Protein AF-A0A8B0SSK4-F1 (afdb_monomer_lite)

Organism: NCBI:txid111770

pLDDT: mean 86.36, std 13.14, range [43.81, 98.06]

Radius of gyration: 22.09 Å; chains: 1; bounding box: 57×53×59 Å

Structure (mmCIF, N/CA/C/O backbone):
data_AF-A0A8B0SSK4-F1
#
_entry.id   AF-A0A8B0SSK4-F1
#
loop_
_atom_site.group_PDB
_atom_site.id
_atom_site.type_symbol
_atom_site.label_atom_id
_atom_site.label_alt_id
_atom_site.label_comp_id
_atom_site.label_asym_id
_atom_site.label_entity_id
_atom_site.label_seq_id
_atom_site.pdbx_PDB_ins_code
_atom_site.Cartn_x
_atom_site.Cartn_y
_atom_site.Cartn_z
_atom_site.occupancy
_atom_site.B_iso_or_equiv
_atom_site.auth_seq_id
_atom_site.auth_comp_id
_atom_site.auth_asym_id
_atom_site.auth_atom_id
_atom_site.pdbx_PDB_model_num
ATOM 1 N N . MET A 1 1 ? 34.316 -9.524 -30.336 1.00 47.69 1 MET A N 1
ATOM 2 C CA . MET A 1 1 ? 33.075 -9.120 -29.635 1.00 47.69 1 MET A CA 1
ATOM 3 C C . MET A 1 1 ? 31.905 -9.752 -30.370 1.00 47.69 1 MET A C 1
ATOM 5 O O . MET A 1 1 ? 31.748 -9.483 -31.552 1.00 47.69 1 MET A O 1
ATOM 9 N N . ASN A 1 2 ? 31.169 -10.656 -29.719 1.00 44.06 2 ASN A N 1
ATOM 10 C CA . ASN A 1 2 ? 30.133 -11.479 -30.356 1.00 44.06 2 ASN A CA 1
ATOM 11 C C . ASN A 1 2 ? 28.958 -10.616 -30.850 1.00 44.06 2 ASN A C 1
ATOM 13 O O . ASN A 1 2 ? 28.495 -9.734 -30.129 1.00 44.06 2 ASN A O 1
ATOM 17 N N . GLY A 1 3 ? 28.451 -10.885 -32.059 1.00 46.78 3 GLY A N 1
ATOM 18 C CA . GLY A 1 3 ? 27.379 -10.104 -32.704 1.00 46.78 3 GLY A CA 1
ATOM 19 C C . GLY A 1 3 ? 26.093 -9.957 -31.874 1.00 46.78 3 GLY A C 1
ATOM 20 O O . GLY A 1 3 ? 25.409 -8.941 -31.980 1.00 46.78 3 GLY A O 1
ATOM 21 N N . ALA A 1 4 ? 25.816 -10.894 -30.960 1.00 50.47 4 ALA A N 1
ATOM 22 C CA . ALA A 1 4 ? 24.708 -10.804 -30.004 1.00 50.47 4 ALA A CA 1
ATOM 23 C C . ALA A 1 4 ? 24.848 -9.629 -29.012 1.00 50.47 4 ALA A C 1
ATOM 25 O O . ALA A 1 4 ? 23.862 -8.994 -28.642 1.00 50.47 4 ALA A O 1
ATOM 26 N N . THR A 1 5 ? 26.074 -9.289 -28.604 1.00 52.22 5 THR A N 1
ATOM 27 C CA . THR A 1 5 ? 26.342 -8.204 -27.647 1.00 52.22 5 THR A CA 1
ATOM 28 C C . THR A 1 5 ? 26.137 -6.824 -28.283 1.00 52.22 5 THR A C 1
ATOM 30 O O . THR A 1 5 ? 25.699 -5.889 -27.611 1.00 52.22 5 THR A O 1
ATOM 33 N N . ILE A 1 6 ? 26.394 -6.701 -29.590 1.00 57.56 6 ILE A N 1
ATOM 34 C CA . ILE A 1 6 ? 26.196 -5.462 -30.358 1.00 57.56 6 ILE A CA 1
ATOM 35 C C . ILE A 1 6 ? 24.696 -5.193 -30.558 1.00 57.56 6 ILE A C 1
ATOM 37 O O . ILE A 1 6 ? 24.245 -4.070 -30.328 1.00 57.56 6 ILE A O 1
ATOM 41 N N . GLY A 1 7 ? 23.912 -6.226 -30.888 1.00 58.12 7 GLY A N 1
ATOM 42 C CA . GLY A 1 7 ? 22.459 -6.116 -31.068 1.00 58.12 7 GLY A CA 1
ATOM 43 C C . GLY A 1 7 ? 21.722 -5.631 -29.813 1.00 58.12 7 GLY A C 1
ATOM 44 O O . GLY A 1 7 ? 20.946 -4.679 -29.886 1.00 58.12 7 GLY A O 1
ATOM 45 N N . CYS A 1 8 ? 22.030 -6.201 -28.641 1.00 58.69 8 CYS A N 1
ATOM 46 C CA . CYS A 1 8 ? 21.439 -5.754 -27.371 1.00 58.69 8 CYS A CA 1
ATOM 47 C C . CYS A 1 8 ? 21.823 -4.307 -27.022 1.00 58.69 8 CYS A C 1
ATOM 49 O O . CYS A 1 8 ? 20.989 -3.537 -26.551 1.00 58.69 8 CYS A O 1
ATOM 51 N N . SER A 1 9 ? 23.072 -3.910 -27.280 1.00 61.41 9 SER A N 1
ATOM 52 C CA . SER A 1 9 ? 23.545 -2.538 -27.050 1.00 61.41 9 SER A CA 1
ATOM 53 C C . SER A 1 9 ? 22.791 -1.510 -27.905 1.00 61.41 9 SER A C 1
ATOM 55 O O . SER A 1 9 ? 22.436 -0.443 -27.405 1.00 61.41 9 SER A O 1
ATOM 57 N N . ILE A 1 10 ? 22.536 -1.827 -29.180 1.00 70.56 10 ILE A N 1
ATOM 58 C CA . ILE A 1 10 ? 21.797 -0.949 -30.100 1.00 70.56 10 ILE A CA 1
ATOM 59 C C . ILE A 1 10 ? 20.345 -0.797 -29.639 1.00 70.56 10 ILE A C 1
ATOM 61 O O . ILE A 1 10 ? 19.834 0.319 -29.609 1.00 70.56 10 ILE A O 1
ATOM 65 N N . PHE A 1 11 ? 19.709 -1.891 -29.212 1.00 73.62 11 PHE A N 1
ATOM 66 C CA . PHE A 1 11 ? 18.326 -1.875 -28.736 1.00 73.62 11 PHE A CA 1
ATOM 67 C C . PHE A 1 11 ? 18.115 -0.897 -27.568 1.00 73.62 11 PHE A C 1
ATOM 69 O O . PHE A 1 11 ? 17.223 -0.056 -27.627 1.00 73.62 11 PHE A O 1
ATOM 76 N N . PHE A 1 12 ? 18.973 -0.937 -26.541 1.00 73.50 12 PHE A N 1
ATOM 77 C CA . PHE A 1 12 ? 18.837 -0.065 -25.363 1.00 73.50 12 PHE A CA 1
ATOM 78 C C . PHE A 1 12 ? 19.281 1.388 -25.587 1.00 73.50 12 PHE A C 1
ATOM 80 O O . PHE A 1 12 ? 19.027 2.238 -24.735 1.00 73.50 12 PHE A O 1
ATOM 87 N N . ARG A 1 13 ? 19.963 1.681 -26.699 1.00 74.94 13 ARG A N 1
ATOM 88 C CA . ARG A 1 13 ? 20.429 3.032 -27.058 1.00 74.94 13 ARG A CA 1
ATOM 89 C C . ARG A 1 13 ? 19.612 3.670 -28.180 1.00 74.94 13 ARG A C 1
ATOM 91 O O . ARG A 1 13 ? 19.85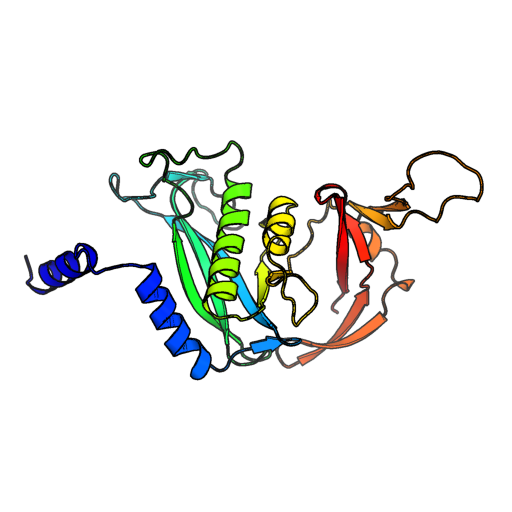3 4.827 -28.515 1.00 74.94 13 ARG A O 1
ATOM 98 N N . ALA A 1 14 ? 18.669 2.939 -28.769 1.00 80.94 14 ALA A N 1
ATOM 99 C CA . ALA A 1 14 ? 17.792 3.466 -29.801 1.00 80.94 14 ALA A CA 1
ATOM 100 C C . ALA A 1 14 ? 16.874 4.549 -29.214 1.00 80.94 14 ALA A C 1
ATOM 102 O O . ALA A 1 14 ? 16.242 4.335 -28.184 1.00 80.94 14 ALA A O 1
ATOM 103 N N . GLY A 1 15 ? 16.738 5.691 -29.897 1.00 77.94 15 GLY A N 1
ATOM 104 C CA . GLY A 1 15 ? 15.845 6.775 -29.458 1.00 77.94 15 GLY A CA 1
ATOM 105 C C . GLY A 1 15 ? 14.361 6.385 -29.408 1.00 77.94 15 GLY 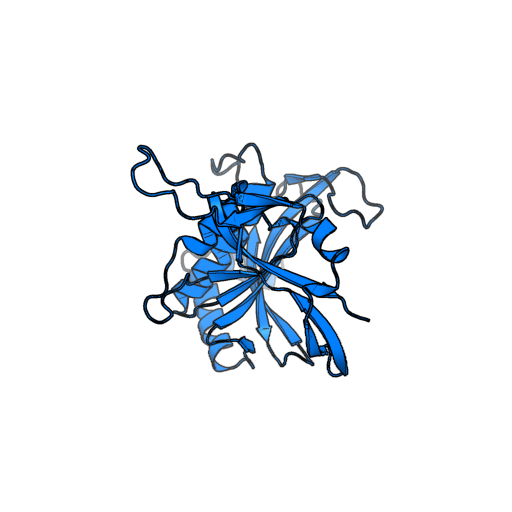A C 1
ATOM 106 O O . GLY A 1 15 ? 13.568 7.069 -28.774 1.00 77.94 15 GLY A O 1
ATOM 107 N N . SER A 1 16 ? 13.984 5.272 -30.046 1.00 80.19 16 SER A N 1
ATOM 108 C CA . SER A 1 16 ? 12.644 4.679 -29.974 1.00 80.19 16 SER A CA 1
ATOM 109 C C . SER A 1 16 ? 12.404 3.847 -28.707 1.00 80.19 16 SER A C 1
ATOM 111 O O . SER A 1 16 ? 11.250 3.532 -28.396 1.00 80.19 16 SER A O 1
ATOM 113 N N . TYR A 1 17 ? 13.459 3.484 -27.970 1.00 80.81 17 TYR A N 1
ATOM 114 C CA . TYR A 1 17 ? 13.351 2.716 -26.738 1.00 80.81 17 TYR A CA 1
ATOM 115 C C . TYR A 1 17 ? 12.878 3.613 -25.589 1.00 80.81 17 TYR A C 1
ATOM 117 O O . TYR A 1 17 ? 13.619 4.440 -25.060 1.00 80.81 17 TYR A O 1
ATOM 125 N N . HIS A 1 18 ? 11.629 3.413 -25.170 1.00 85.38 18 HIS A N 1
ATOM 126 C CA . HIS A 1 18 ? 11.040 4.104 -24.027 1.00 85.38 18 HIS A CA 1
ATOM 127 C C . HIS A 1 18 ? 10.546 3.088 -22.990 1.00 85.38 18 HIS A C 1
ATOM 129 O O . HIS A 1 18 ? 9.571 2.380 -23.266 1.00 85.38 18 HIS A O 1
ATOM 135 N N . PRO A 1 19 ? 11.148 3.039 -21.784 1.00 84.44 19 PRO A N 1
ATOM 136 C CA . PRO A 1 19 ? 10.745 2.112 -20.726 1.00 84.44 19 PRO A CA 1
ATOM 137 C C . PRO A 1 19 ? 9.251 2.176 -20.388 1.00 84.44 19 PRO A C 1
ATOM 139 O O . PRO A 1 19 ? 8.633 1.140 -20.161 1.00 84.44 19 PRO A O 1
ATOM 142 N N . GLU A 1 20 ? 8.645 3.368 -20.427 1.00 85.56 20 GLU A N 1
ATOM 143 C CA . GLU A 1 20 ? 7.206 3.528 -20.178 1.00 85.56 20 GLU A CA 1
ATOM 144 C C . GLU A 1 20 ? 6.335 2.840 -21.227 1.00 85.56 20 GLU A C 1
ATOM 146 O O . GLU A 1 20 ? 5.334 2.214 -20.887 1.00 85.56 20 GLU A O 1
ATOM 151 N N . ARG A 1 21 ? 6.723 2.898 -22.507 1.00 89.31 21 ARG A N 1
ATOM 152 C CA . ARG A 1 21 ? 5.972 2.235 -23.583 1.00 89.31 21 ARG A CA 1
ATOM 153 C C . ARG A 1 21 ? 6.086 0.720 -23.484 1.00 89.31 21 ARG A C 1
ATOM 155 O O . ARG A 1 21 ? 5.103 0.021 -23.726 1.00 89.31 21 ARG A O 1
ATOM 162 N N . LEU A 1 22 ? 7.261 0.220 -23.097 1.00 90.38 22 LEU A N 1
ATOM 163 C CA . LEU A 1 22 ? 7.471 -1.206 -22.862 1.00 90.38 22 LEU A CA 1
ATOM 164 C C . LEU A 1 22 ? 6.613 -1.697 -21.689 1.00 90.38 22 LEU A C 1
ATOM 166 O O . LEU A 1 22 ? 5.894 -2.681 -21.838 1.00 90.38 22 LEU A O 1
ATOM 170 N N . ARG A 1 23 ? 6.614 -0.969 -20.563 1.00 92.06 23 ARG A N 1
ATOM 171 C CA . ARG A 1 23 ? 5.753 -1.265 -19.406 1.00 92.06 23 ARG A CA 1
ATOM 172 C C . ARG A 1 23 ? 4.272 -1.231 -19.765 1.00 92.06 23 ARG A C 1
ATOM 174 O O . ARG A 1 23 ? 3.553 -2.169 -19.455 1.00 92.06 23 ARG A O 1
ATOM 181 N N . ALA A 1 24 ? 3.816 -0.195 -20.465 1.00 92.25 24 ALA A N 1
ATOM 182 C CA . ALA A 1 24 ? 2.423 -0.097 -20.897 1.00 92.25 24 ALA A CA 1
ATOM 183 C C . ALA A 1 24 ? 2.018 -1.261 -21.818 1.00 92.25 24 ALA A C 1
ATOM 185 O O . ALA A 1 24 ? 0.926 -1.808 -21.679 1.00 92.25 24 ALA A O 1
ATOM 186 N N . SER A 1 25 ? 2.909 -1.676 -22.725 1.00 94.38 25 SER A N 1
ATOM 187 C CA . SER A 1 25 ? 2.679 -2.835 -23.599 1.00 94.38 25 SER A CA 1
ATOM 188 C C . SER A 1 25 ? 2.615 -4.137 -22.800 1.00 94.38 25 SER A C 1
ATOM 190 O O . SER A 1 25 ? 1.731 -4.956 -23.039 1.00 94.38 25 SER A O 1
ATOM 192 N N . TRP A 1 26 ? 3.498 -4.298 -21.809 1.00 95.25 26 TRP A N 1
ATOM 193 C CA . TRP A 1 26 ? 3.467 -5.418 -20.872 1.00 95.25 26 TRP A CA 1
ATOM 194 C C . TRP A 1 26 ? 2.153 -5.465 -20.090 1.00 95.25 26 TRP A C 1
ATOM 196 O O . TRP A 1 26 ? 1.483 -6.492 -20.097 1.00 95.25 26 TRP A O 1
ATOM 206 N N . HIS A 1 27 ? 1.720 -4.350 -19.496 1.00 96.00 27 HIS A N 1
ATOM 207 C CA . HIS A 1 27 ? 0.454 -4.285 -18.761 1.00 96.00 27 HIS A CA 1
ATOM 208 C C . HIS A 1 27 ? -0.741 -4.638 -19.655 1.00 96.00 27 HIS A C 1
ATOM 210 O O . HIS A 1 27 ? -1.577 -5.453 -19.268 1.00 96.00 27 HIS A O 1
ATOM 216 N N . ARG A 1 28 ? -0.792 -4.081 -20.875 1.00 95.12 28 ARG A N 1
ATOM 217 C CA . ARG A 1 28 ? -1.847 -4.366 -21.860 1.00 95.12 28 ARG A CA 1
ATOM 218 C C . ARG A 1 28 ? -1.908 -5.843 -22.236 1.00 95.12 28 ARG A C 1
ATOM 220 O O . ARG A 1 28 ? -2.988 -6.339 -22.534 1.00 95.12 28 ARG A O 1
ATOM 227 N N . TRP A 1 29 ? -0.771 -6.532 -22.236 1.00 95.69 29 TRP A N 1
ATOM 228 C CA . TRP A 1 29 ? -0.726 -7.965 -22.490 1.00 95.69 29 TRP A CA 1
ATOM 229 C C . TRP A 1 29 ? -1.115 -8.779 -21.250 1.00 95.69 29 TRP A C 1
ATOM 231 O O . TRP A 1 29 ? -1.931 -9.684 -21.357 1.00 95.69 29 TRP A O 1
ATOM 241 N N . VAL A 1 30 ? -0.604 -8.444 -20.065 1.00 95.38 30 VAL A N 1
ATOM 242 C CA . VAL A 1 30 ? -0.853 -9.209 -18.831 1.00 95.38 30 VAL A CA 1
ATOM 243 C C . VAL A 1 30 ? -2.306 -9.138 -18.381 1.00 95.38 30 VAL A C 1
ATOM 245 O O . VAL A 1 30 ? -2.894 -10.170 -18.074 1.00 95.38 30 VAL A O 1
ATOM 248 N N . LEU A 1 31 ? -2.887 -7.937 -18.322 1.00 95.94 31 LEU A N 1
ATOM 249 C CA . LEU A 1 31 ? -4.206 -7.716 -17.723 1.00 95.94 31 LEU A CA 1
ATOM 250 C C . LEU A 1 31 ? -5.330 -8.593 -18.310 1.00 95.94 31 LEU A C 1
ATOM 252 O O . LEU A 1 31 ? -6.117 -9.109 -17.523 1.00 95.94 31 LEU A O 1
ATOM 256 N N . PRO A 1 32 ? -5.438 -8.794 -19.637 1.00 95.62 32 PRO A N 1
ATOM 257 C CA . PRO A 1 32 ? -6.468 -9.669 -20.196 1.00 95.62 32 PRO A CA 1
ATOM 258 C C . PRO A 1 32 ? -6.153 -11.173 -20.121 1.00 95.62 32 PRO A C 1
ATOM 260 O O . PRO A 1 32 ? -7.072 -11.967 -20.286 1.00 95.62 32 PRO A O 1
ATOM 263 N N . HIS A 1 33 ? -4.898 -11.584 -19.900 1.00 94.56 33 HIS A N 1
ATOM 264 C CA . HIS A 1 33 ? -4.496 -13.001 -19.983 1.00 94.56 33 HIS A CA 1
ATOM 265 C C . HIS A 1 33 ? -4.175 -13.643 -18.631 1.00 94.56 33 HIS A C 1
ATOM 267 O O . HIS A 1 33 ? -4.241 -14.864 -18.498 1.00 94.56 33 HIS A O 1
ATOM 273 N N . ALA A 1 34 ? -3.782 -12.854 -17.633 1.00 93.62 34 ALA A N 1
ATOM 274 C CA . ALA A 1 34 ? -3.408 -13.379 -16.330 1.00 93.62 34 ALA A CA 1
ATOM 275 C C . ALA A 1 34 ? -4.649 -13.641 -15.452 1.00 93.62 34 ALA A C 1
ATOM 277 O O . ALA A 1 34 ? -5.611 -12.873 -15.503 1.00 93.62 34 ALA A O 1
ATOM 278 N N . PRO A 1 35 ? -4.630 -14.680 -14.598 1.00 94.94 35 PRO A N 1
ATOM 279 C CA . PRO A 1 35 ? -5.688 -14.921 -13.620 1.00 94.94 35 PRO A CA 1
ATOM 280 C C . PRO A 1 35 ? -5.600 -13.876 -12.500 1.00 94.94 35 PRO A C 1
ATOM 282 O O . PRO A 1 35 ? -4.921 -14.086 -11.500 1.00 94.94 35 PRO A O 1
ATOM 285 N N . LEU A 1 36 ? -6.206 -12.707 -12.695 1.00 95.69 36 LEU A N 1
ATOM 286 C CA . LEU A 1 36 ? -6.073 -11.574 -11.778 1.00 95.69 36 LEU A CA 1
ATOM 287 C C . LEU A 1 36 ? -6.802 -11.820 -10.454 1.00 95.69 36 LEU A C 1
ATOM 289 O O . LEU A 1 36 ? -7.953 -12.252 -10.453 1.00 95.69 36 LEU A O 1
ATOM 293 N N . VAL A 1 37 ? -6.174 -11.457 -9.332 1.00 95.00 37 VAL A N 1
ATOM 294 C CA . VAL A 1 37 ? -6.867 -11.401 -8.039 1.00 95.00 37 VAL A CA 1
ATOM 295 C C . VAL A 1 37 ? -7.474 -10.013 -7.845 1.00 95.00 37 VAL A C 1
ATOM 297 O O . VAL A 1 37 ? -6.762 -9.006 -7.767 1.00 95.00 37 VAL A O 1
ATOM 300 N N . GLU A 1 38 ? -8.801 -9.971 -7.736 1.00 94.19 38 GLU A N 1
ATOM 301 C CA . GLU A 1 38 ? -9.573 -8.754 -7.499 1.00 94.19 38 GLU A CA 1
ATOM 302 C C . GLU A 1 38 ? -10.383 -8.870 -6.202 1.00 94.19 38 GLU A C 1
ATOM 304 O O . GLU A 1 38 ? -11.046 -9.876 -5.953 1.00 94.19 38 GLU A O 1
ATOM 309 N N . VAL A 1 39 ? -10.329 -7.833 -5.364 1.00 92.81 39 VAL A N 1
ATOM 310 C CA . VAL A 1 39 ? -11.052 -7.772 -4.088 1.00 92.81 39 VAL A CA 1
ATOM 311 C C . VAL A 1 39 ? -11.7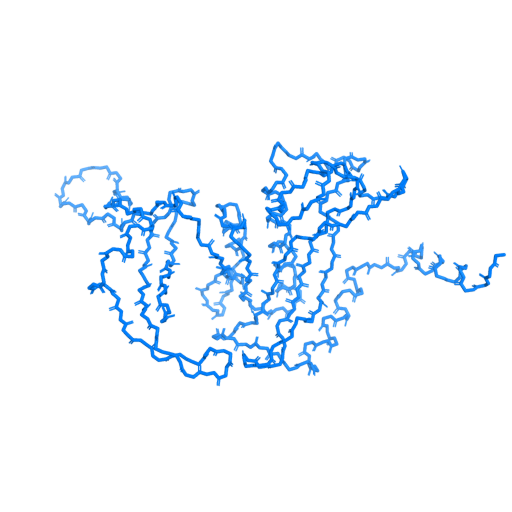87 -6.443 -4.001 1.00 92.81 39 VAL A C 1
ATOM 313 O O . VAL A 1 39 ? -11.166 -5.380 -4.040 1.00 92.81 39 VAL A O 1
ATOM 316 N N . ALA A 1 40 ? -13.114 -6.500 -3.860 1.00 92.50 40 ALA A N 1
ATOM 317 C CA . ALA A 1 40 ? -13.984 -5.322 -3.789 1.00 92.50 40 ALA A CA 1
ATOM 318 C C . ALA A 1 40 ? -13.778 -4.339 -4.965 1.00 92.50 40 ALA A C 1
ATOM 320 O O . ALA A 1 40 ? -13.655 -3.130 -4.764 1.00 92.50 40 ALA A O 1
ATOM 321 N N . GLY A 1 41 ? -13.701 -4.867 -6.192 1.00 92.75 41 GLY A N 1
ATOM 322 C CA . GLY A 1 41 ? -13.555 -4.059 -7.407 1.00 92.75 41 GLY A CA 1
ATOM 323 C C . GLY A 1 41 ? -12.141 -3.524 -7.658 1.00 92.75 41 GLY A C 1
ATOM 324 O O . GLY A 1 41 ? -11.974 -2.605 -8.456 1.00 92.75 41 GLY A O 1
ATOM 325 N N . ARG A 1 42 ? -11.126 -4.011 -6.927 1.00 96.56 42 ARG A N 1
ATOM 326 C CA . ARG A 1 42 ? -9.744 -3.507 -6.968 1.00 96.56 42 ARG A CA 1
ATOM 327 C C . ARG A 1 42 ? -8.742 -4.629 -7.176 1.00 96.56 42 ARG A C 1
ATOM 329 O O . ARG A 1 42 ? -8.797 -5.640 -6.475 1.00 96.56 42 ARG A O 1
ATOM 336 N N . LEU A 1 43 ? -7.784 -4.420 -8.074 1.00 97.25 43 LEU A N 1
ATOM 337 C CA . LEU A 1 43 ? -6.675 -5.357 -8.258 1.00 97.25 43 LEU A CA 1
ATOM 338 C C . LEU A 1 43 ? -5.759 -5.351 -7.035 1.00 97.25 43 LEU A C 1
ATOM 340 O O . LEU A 1 43 ? -5.524 -4.296 -6.445 1.00 97.25 43 LEU A O 1
ATOM 344 N N . VAL A 1 44 ? -5.204 -6.506 -6.677 1.00 97.62 44 VAL A N 1
ATOM 345 C CA . VAL A 1 44 ? -4.228 -6.597 -5.585 1.00 97.62 44 VAL A CA 1
ATOM 346 C C . VAL A 1 44 ? -2.814 -6.485 -6.142 1.00 97.62 44 VAL A C 1
ATOM 348 O O . VAL A 1 44 ? -2.374 -7.293 -6.955 1.00 97.62 44 VAL A O 1
ATOM 351 N N . VAL A 1 45 ? -2.097 -5.464 -5.693 1.00 97.75 45 VAL A N 1
ATOM 352 C CA . VAL A 1 45 ? -0.741 -5.123 -6.106 1.00 97.75 45 VAL A CA 1
ATOM 353 C C . VAL A 1 45 ? 0.175 -5.206 -4.889 1.00 97.75 45 VAL A C 1
ATOM 355 O O . VAL A 1 45 ? -0.141 -4.676 -3.828 1.00 97.75 45 VAL A O 1
ATOM 358 N N . LEU A 1 46 ? 1.318 -5.863 -5.041 1.00 97.12 46 LEU A N 1
ATOM 359 C CA . LEU A 1 46 ? 2.345 -6.004 -4.014 1.00 97.12 46 LEU A CA 1
ATOM 360 C C . LEU A 1 46 ? 3.491 -5.035 -4.303 1.00 97.12 46 LEU A C 1
ATOM 362 O O . LEU A 1 46 ? 3.876 -4.874 -5.465 1.00 97.12 46 LEU A O 1
ATOM 366 N N . GLY A 1 47 ? 4.046 -4.412 -3.265 1.00 95.00 47 GLY A N 1
ATOM 367 C CA . GLY A 1 47 ? 5.210 -3.539 -3.385 1.00 95.00 47 GLY A CA 1
ATOM 368 C C . GLY A 1 47 ? 6.278 -3.847 -2.341 1.00 95.00 47 GLY A C 1
ATOM 369 O O . GLY A 1 47 ? 5.956 -4.078 -1.178 1.00 95.00 47 GLY A O 1
ATOM 370 N N . ASP A 1 48 ? 7.540 -3.823 -2.762 1.00 89.94 48 ASP A N 1
ATOM 371 C CA . ASP A 1 48 ? 8.690 -4.112 -1.898 1.00 89.94 48 ASP A CA 1
ATOM 372 C C . ASP A 1 48 ? 9.943 -3.349 -2.375 1.00 89.94 48 ASP A C 1
ATOM 374 O O . ASP A 1 48 ? 10.135 -3.193 -3.592 1.00 89.94 48 ASP A O 1
ATOM 378 N N . PRO A 1 49 ? 10.800 -2.832 -1.473 1.00 86.31 49 PRO A N 1
ATOM 379 C CA . PRO A 1 49 ? 12.117 -2.353 -1.831 1.00 86.31 49 PRO A CA 1
ATOM 380 C C . PRO A 1 49 ? 13.111 -3.519 -1.793 1.00 86.31 49 PRO A C 1
ATOM 382 O O . PRO A 1 49 ? 13.282 -4.191 -0.784 1.00 86.31 49 PRO A O 1
ATOM 385 N N . THR A 1 50 ? 13.848 -3.720 -2.877 1.00 84.56 50 THR A N 1
ATOM 386 C CA . THR A 1 50 ? 14.869 -4.761 -2.973 1.00 84.56 50 THR A CA 1
ATOM 387 C C . THR A 1 50 ? 16.246 -4.131 -3.123 1.00 84.56 50 THR A C 1
ATOM 389 O O . THR A 1 50 ? 16.499 -3.347 -4.041 1.00 84.56 50 THR A O 1
ATOM 392 N N . HIS A 1 51 ? 17.176 -4.498 -2.246 1.00 85.44 51 HIS A N 1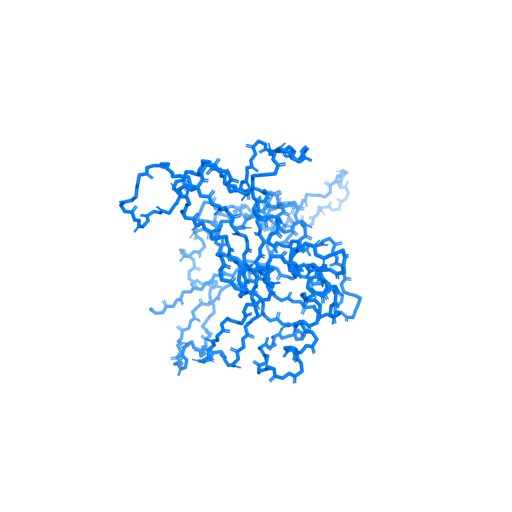
ATOM 393 C CA . HIS A 1 51 ? 18.579 -4.131 -2.399 1.00 85.44 51 HIS A CA 1
ATOM 394 C C . HIS A 1 51 ? 19.350 -5.224 -3.137 1.00 85.44 51 HIS A C 1
ATOM 396 O O . HIS A 1 51 ? 19.267 -6.403 -2.799 1.00 85.44 51 HIS A O 1
ATOM 402 N N . VAL A 1 52 ? 20.138 -4.825 -4.133 1.00 84.88 52 VAL A N 1
ATOM 403 C CA . VAL A 1 52 ? 20.972 -5.738 -4.921 1.00 84.88 52 VAL A CA 1
ATOM 404 C C . VAL A 1 52 ? 22.424 -5.308 -4.795 1.00 84.88 52 VAL A C 1
ATOM 406 O O . VAL A 1 52 ? 22.777 -4.202 -5.206 1.00 84.88 52 VAL A O 1
ATOM 409 N N . VAL A 1 53 ? 23.270 -6.183 -4.249 1.00 84.06 53 VAL A N 1
ATOM 410 C CA . VAL A 1 53 ? 24.717 -5.943 -4.129 1.00 84.06 53 VAL A CA 1
ATOM 411 C C . VAL A 1 53 ? 25.329 -5.829 -5.526 1.00 84.06 53 VAL A C 1
ATOM 413 O O . VAL A 1 53 ? 24.999 -6.602 -6.432 1.00 84.06 53 VAL A O 1
ATOM 416 N N . LYS A 1 54 ? 26.196 -4.832 -5.714 1.00 83.31 54 LYS A N 1
ATOM 417 C CA . LYS A 1 54 ? 26.898 -4.568 -6.972 1.00 83.31 54 LYS A CA 1
ATOM 418 C C . LYS A 1 54 ? 28.319 -4.098 -6.683 1.00 83.31 54 LYS A C 1
ATOM 420 O O . LYS A 1 54 ? 28.510 -3.066 -6.047 1.00 83.31 54 LYS A O 1
ATOM 425 N N . ASP A 1 55 ? 29.291 -4.781 -7.279 1.00 74.81 55 ASP A N 1
ATOM 426 C CA . ASP A 1 55 ? 30.717 -4.454 -7.123 1.00 74.81 55 ASP A CA 1
ATOM 427 C C . ASP A 1 55 ? 31.241 -3.481 -8.198 1.00 74.81 55 ASP A C 1
ATOM 429 O O . ASP A 1 55 ? 32.369 -2.993 -8.136 1.00 74.81 55 ASP A O 1
ATOM 433 N N . GLY A 1 56 ? 30.425 -3.164 -9.209 1.00 71.88 56 GLY A N 1
ATOM 434 C CA . GLY A 1 56 ? 30.828 -2.318 -10.331 1.00 71.88 56 GLY A CA 1
ATOM 435 C C . GLY A 1 56 ? 30.906 -0.831 -9.975 1.00 71.88 56 GLY A C 1
ATOM 436 O O . GLY A 1 56 ? 29.884 -0.174 -9.795 1.00 71.88 56 GLY A O 1
ATOM 437 N N . GLY A 1 57 ? 32.113 -0.256 -9.986 1.00 64.81 57 GLY A N 1
ATOM 438 C CA . GLY A 1 57 ? 32.353 1.142 -9.594 1.00 64.81 57 GLY A CA 1
ATOM 439 C C . GLY A 1 57 ? 31.771 2.233 -10.511 1.00 64.81 57 GLY A C 1
ATOM 440 O O . GLY A 1 57 ? 31.763 3.396 -10.119 1.00 64.81 57 GLY A O 1
ATOM 441 N N . ARG A 1 58 ? 31.288 1.888 -11.714 1.00 73.19 58 ARG A N 1
ATOM 442 C CA . ARG A 1 58 ? 30.682 2.826 -12.690 1.00 73.19 58 ARG A CA 1
ATOM 443 C C . ARG A 1 58 ? 29.256 2.444 -13.104 1.00 73.19 58 ARG A C 1
ATOM 445 O O . ARG A 1 58 ? 28.758 2.926 -14.117 1.00 73.19 58 ARG A O 1
ATOM 452 N N . MET A 1 59 ? 28.609 1.546 -12.363 1.00 81.75 59 MET A N 1
ATOM 453 C CA . MET A 1 59 ? 27.227 1.161 -12.651 1.00 81.75 59 MET A CA 1
ATOM 454 C C . MET A 1 59 ? 26.260 2.270 -12.191 1.00 81.75 59 MET A C 1
ATOM 456 O O . MET A 1 59 ? 26.369 2.728 -11.051 1.00 81.75 59 MET A O 1
ATOM 460 N N . PRO A 1 60 ? 25.304 2.702 -13.036 1.00 80.38 60 PRO A N 1
ATOM 461 C CA . PRO A 1 60 ? 24.296 3.685 -12.645 1.00 80.38 60 PRO A CA 1
ATOM 462 C C . PRO A 1 60 ? 23.488 3.227 -11.426 1.00 80.38 60 PRO A C 1
ATOM 464 O O . PRO A 1 60 ? 23.189 2.040 -11.283 1.00 80.38 60 PRO A O 1
ATOM 467 N N . GLY A 1 61 ? 23.123 4.163 -10.550 1.00 83.62 61 GLY A N 1
ATOM 468 C CA . GLY A 1 61 ? 22.295 3.872 -9.376 1.00 83.62 61 GLY A CA 1
ATOM 469 C C . GLY A 1 61 ? 22.998 3.100 -8.254 1.00 83.62 61 GLY A C 1
ATOM 470 O O . GLY A 1 61 ? 22.338 2.733 -7.285 1.00 83.62 61 GLY A O 1
ATOM 471 N N . VAL A 1 62 ? 24.307 2.829 -8.363 1.00 85.69 62 VAL A N 1
ATOM 472 C CA . VAL A 1 62 ? 25.070 2.199 -7.277 1.00 85.69 62 VAL A CA 1
ATOM 473 C C . VAL A 1 62 ? 25.402 3.229 -6.205 1.00 85.69 62 VAL A C 1
ATOM 475 O O . VAL A 1 62 ? 26.081 4.225 -6.458 1.00 85.69 62 VAL A O 1
ATOM 478 N N . VAL A 1 63 ? 24.954 2.950 -4.989 1.00 83.88 63 VAL A N 1
ATOM 479 C CA . VAL A 1 63 ? 25.166 3.757 -3.787 1.00 83.88 63 VAL A CA 1
ATOM 480 C C . VAL A 1 63 ? 25.690 2.879 -2.653 1.00 83.88 63 VAL A C 1
ATOM 482 O O . VAL A 1 63 ? 25.639 1.650 -2.725 1.00 83.88 63 VAL A O 1
ATOM 485 N N . SER A 1 64 ? 26.240 3.507 -1.615 1.00 83.31 64 SER A N 1
ATOM 486 C CA . SER A 1 64 ? 26.549 2.813 -0.364 1.00 83.31 64 SER A CA 1
ATOM 487 C C . SER A 1 64 ? 25.262 2.691 0.447 1.00 83.31 64 SER A C 1
ATOM 489 O O . SER A 1 64 ? 24.686 3.701 0.845 1.00 83.31 64 SER A O 1
ATOM 491 N N . LEU A 1 65 ? 24.803 1.462 0.654 1.00 77.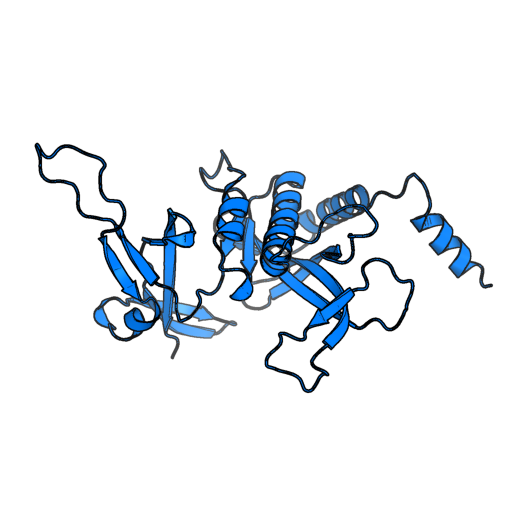62 65 LEU A N 1
ATOM 492 C CA . LEU A 1 65 ? 23.587 1.130 1.384 1.00 77.62 65 LEU A CA 1
ATOM 493 C C . LEU A 1 65 ? 23.966 0.595 2.759 1.00 77.62 65 LEU A C 1
ATOM 495 O O . LEU A 1 65 ? 24.944 -0.141 2.892 1.00 77.62 65 LEU A O 1
ATOM 499 N N . ARG A 1 66 ? 23.185 0.965 3.773 1.00 72.25 66 ARG A N 1
ATOM 500 C CA . ARG A 1 66 ? 23.248 0.334 5.090 1.00 72.25 66 ARG A CA 1
ATOM 501 C C . ARG A 1 66 ? 22.347 -0.893 5.078 1.00 72.25 66 ARG A C 1
ATOM 503 O O . ARG A 1 66 ? 21.216 -0.798 4.600 1.00 72.25 66 ARG A O 1
ATOM 510 N N . GLU A 1 67 ? 22.827 -2.016 5.598 1.00 66.06 67 GLU A N 1
ATOM 511 C CA . GLU A 1 67 ? 21.971 -3.184 5.791 1.00 66.06 67 GLU A CA 1
ATOM 512 C C . GLU A 1 67 ? 20.984 -2.884 6.925 1.00 66.06 67 GLU A C 1
ATOM 514 O O . GLU A 1 67 ? 21.370 -2.576 8.053 1.00 66.06 67 GLU A O 1
ATOM 519 N N . THR A 1 68 ? 19.696 -2.884 6.593 1.00 59.12 68 THR A N 1
ATOM 520 C CA . THR A 1 68 ? 18.600 -2.648 7.544 1.00 59.12 68 THR A CA 1
ATOM 521 C C . THR A 1 68 ? 17.786 -3.914 7.793 1.00 59.12 68 THR A C 1
ATOM 523 O O . THR A 1 68 ? 16.841 -3.875 8.576 1.00 59.12 68 THR A O 1
ATOM 526 N N . SER A 1 69 ? 18.117 -5.024 7.122 1.00 55.28 69 SER A N 1
ATOM 527 C CA . SER A 1 69 ? 17.523 -6.326 7.403 1.00 55.28 69 SER A CA 1
ATOM 528 C C . SER A 1 69 ? 18.080 -6.878 8.715 1.00 55.28 69 SER A C 1
ATOM 530 O O . SER A 1 69 ? 19.282 -7.083 8.853 1.00 55.28 69 SER A O 1
ATOM 532 N N . GLU A 1 70 ? 17.197 -7.173 9.670 1.00 52.59 70 GLU A N 1
ATOM 533 C CA . GLU A 1 70 ? 17.554 -7.827 10.938 1.00 52.59 70 GLU A CA 1
ATOM 534 C C . GLU A 1 70 ? 18.005 -9.295 10.757 1.00 52.59 70 GLU A C 1
ATOM 536 O O . GLU A 1 70 ? 18.328 -9.958 11.739 1.00 52.59 70 GLU A O 1
ATOM 541 N N . THR A 1 71 ? 18.010 -9.842 9.530 1.00 48.62 71 THR A N 1
ATOM 542 C CA . THR A 1 71 ? 18.036 -11.299 9.305 1.00 48.62 71 THR A CA 1
ATOM 543 C C . THR A 1 71 ? 19.257 -11.886 8.590 1.00 48.62 71 THR A C 1
ATOM 545 O O . THR A 1 71 ? 19.245 -13.088 8.338 1.00 48.62 71 THR A O 1
ATOM 548 N N . GLN A 1 72 ? 20.338 -11.153 8.294 1.00 43.81 72 GLN A N 1
ATOM 549 C CA . GLN A 1 72 ? 21.539 -11.782 7.708 1.00 43.81 72 GLN A CA 1
ATOM 550 C C . GLN A 1 72 ? 22.872 -11.166 8.149 1.00 43.81 72 GLN A C 1
ATOM 552 O O . GLN A 1 72 ? 23.023 -9.956 8.253 1.00 43.81 72 GLN A O 1
ATOM 557 N N . SER A 1 73 ? 23.863 -12.046 8.311 1.00 48.78 73 SER A N 1
ATOM 558 C CA . SER A 1 73 ? 25.286 -11.825 8.604 1.00 48.78 73 SER A CA 1
ATOM 559 C C . SER A 1 73 ? 26.049 -11.127 7.463 1.00 48.78 73 SER A C 1
ATOM 561 O O . SER A 1 73 ? 27.047 -11.645 6.957 1.00 48.78 73 SER A O 1
ATOM 563 N N . LYS A 1 74 ? 25.549 -9.980 7.002 1.00 49.72 74 LYS A N 1
ATOM 564 C CA . LYS A 1 74 ? 26.193 -9.123 5.999 1.00 49.72 74 LYS A CA 1
ATOM 565 C C . LYS A 1 74 ? 26.910 -7.950 6.679 1.00 49.72 74 LYS A C 1
ATOM 567 O O . LYS A 1 74 ? 26.532 -7.578 7.787 1.00 49.72 74 LYS A O 1
ATOM 572 N N . PRO A 1 75 ? 27.950 -7.375 6.046 1.00 57.22 75 PRO A N 1
ATOM 573 C CA . PRO A 1 75 ? 28.608 -6.176 6.560 1.00 57.22 75 PRO A CA 1
ATOM 574 C C . PRO A 1 75 ? 27.605 -5.023 6.712 1.00 57.22 75 PRO A C 1
ATOM 576 O O . PRO A 1 75 ? 26.705 -4.880 5.885 1.00 57.22 75 PRO A O 1
ATOM 579 N N . ASP A 1 76 ? 27.804 -4.172 7.726 1.00 68.94 76 ASP A N 1
ATOM 580 C CA . ASP A 1 76 ? 26.913 -3.045 8.066 1.00 68.94 76 ASP A CA 1
ATOM 581 C C . ASP A 1 76 ? 26.610 -2.120 6.876 1.00 68.94 76 ASP A C 1
ATOM 583 O O . ASP A 1 76 ? 25.553 -1.486 6.812 1.00 68.94 76 ASP A O 1
ATOM 587 N N . TYR A 1 77 ? 27.542 -2.055 5.922 1.00 75.69 77 TYR A N 1
ATOM 588 C CA . TYR A 1 77 ? 27.409 -1.322 4.676 1.00 75.69 77 TYR A CA 1
ATOM 589 C C . TYR A 1 77 ? 27.856 -2.173 3.492 1.00 75.69 77 TYR A C 1
ATOM 591 O O . TYR A 1 77 ? 28.903 -2.821 3.529 1.00 75.69 77 TYR A O 1
ATOM 599 N N . PHE A 1 78 ? 27.106 -2.094 2.397 1.00 82.94 78 PHE A N 1
ATOM 600 C CA . PHE A 1 78 ? 27.488 -2.678 1.116 1.00 82.94 78 PHE A CA 1
ATOM 601 C C . PHE A 1 78 ? 27.229 -1.696 -0.024 1.00 82.94 78 PHE A C 1
ATOM 603 O O . PHE A 1 78 ? 26.400 -0.790 0.076 1.00 82.94 78 PHE A O 1
ATOM 610 N N . ARG A 1 79 ? 27.947 -1.861 -1.138 1.00 85.12 79 ARG A N 1
ATOM 611 C CA . ARG A 1 79 ? 27.648 -1.117 -2.365 1.00 85.12 79 ARG A CA 1
ATOM 612 C C . ARG A 1 79 ? 26.622 -1.885 -3.179 1.00 85.12 79 ARG A C 1
ATOM 614 O O . ARG A 1 79 ? 26.744 -3.091 -3.394 1.00 85.12 79 ARG A O 1
ATOM 621 N N . GLY A 1 80 ? 25.588 -1.188 -3.620 1.00 87.94 80 GLY A N 1
ATOM 622 C CA . GLY A 1 80 ? 24.491 -1.827 -4.320 1.00 87.94 80 GLY A CA 1
ATOM 623 C C . GLY A 1 80 ? 23.514 -0.841 -4.924 1.00 87.94 80 GLY A C 1
ATOM 624 O O . GLY A 1 80 ? 23.670 0.373 -4.827 1.00 87.94 80 GLY A O 1
ATOM 625 N N . GLN A 1 81 ? 22.501 -1.395 -5.572 1.00 88.62 81 GLN A N 1
ATOM 626 C CA . GLN A 1 81 ? 21.369 -0.657 -6.106 1.00 88.62 81 GLN A CA 1
ATOM 627 C C . GLN A 1 81 ? 20.156 -0.883 -5.215 1.00 88.62 81 GLN A C 1
ATOM 629 O O . GLN A 1 81 ? 19.869 -2.016 -4.826 1.00 88.62 81 GLN A O 1
ATOM 634 N N . CYS A 1 82 ? 19.423 0.190 -4.944 1.00 88.12 82 CYS A N 1
ATOM 635 C CA . CYS A 1 82 ? 18.107 0.105 -4.334 1.00 88.12 82 CYS A CA 1
ATOM 636 C C . CYS A 1 82 ? 17.050 0.117 -5.438 1.00 88.12 82 CYS A C 1
ATOM 638 O O . CYS A 1 82 ? 16.954 1.087 -6.195 1.00 88.12 82 CYS A O 1
ATOM 640 N N . TRP A 1 83 ? 16.282 -0.961 -5.532 1.00 89.94 83 TRP A N 1
ATOM 641 C CA . TRP A 1 83 ? 15.187 -1.124 -6.475 1.00 89.94 83 TRP A CA 1
ATOM 642 C C . TRP A 1 83 ? 13.854 -1.052 -5.737 1.00 89.94 83 TRP A C 1
ATOM 644 O O . TRP A 1 83 ? 13.718 -1.604 -4.654 1.00 89.94 83 TRP A O 1
ATOM 654 N N . GLY A 1 84 ? 12.857 -0.409 -6.329 1.00 91.75 84 GLY A N 1
ATOM 655 C CA . GLY A 1 84 ? 11.463 -0.672 -6.002 1.00 91.75 84 GLY A CA 1
ATOM 656 C C . GLY A 1 84 ? 10.890 -1.676 -6.975 1.00 91.75 84 GLY A C 1
ATOM 657 O O . GLY A 1 84 ? 11.085 -1.540 -8.186 1.00 91.75 84 GLY A O 1
ATOM 658 N N . ALA A 1 85 ? 10.172 -2.655 -6.449 1.00 93.81 85 ALA A N 1
ATOM 659 C CA . ALA A 1 85 ? 9.411 -3.608 -7.228 1.00 93.81 85 ALA A CA 1
ATOM 660 C C . ALA A 1 85 ? 7.919 -3.415 -6.956 1.00 93.81 85 ALA A C 1
ATOM 662 O O . ALA A 1 85 ? 7.498 -3.241 -5.813 1.00 93.81 85 ALA A O 1
ATOM 663 N N . VAL A 1 86 ? 7.127 -3.456 -8.024 1.00 96.00 86 VAL A N 1
ATOM 664 C CA . VAL A 1 86 ? 5.671 -3.570 -7.957 1.00 96.00 86 VAL A CA 1
ATOM 665 C C . VAL A 1 86 ? 5.248 -4.759 -8.809 1.00 96.00 86 VAL A C 1
ATOM 667 O O . VAL A 1 86 ? 5.698 -4.903 -9.951 1.00 96.00 86 VAL A O 1
ATOM 670 N N . GLY A 1 87 ? 4.387 -5.607 -8.258 1.00 97.00 87 GLY A N 1
ATOM 671 C CA . GLY A 1 87 ? 3.871 -6.799 -8.923 1.00 97.00 87 GLY A CA 1
ATOM 672 C C . GLY A 1 87 ? 2.378 -6.991 -8.695 1.00 97.00 87 GLY A C 1
ATOM 673 O O . GLY A 1 87 ? 1.813 -6.497 -7.725 1.00 97.00 87 GLY A O 1
ATOM 674 N N . LEU A 1 88 ? 1.733 -7.690 -9.620 1.00 97.31 88 LEU A N 1
ATOM 675 C CA . LEU A 1 88 ? 0.315 -8.013 -9.583 1.00 97.31 88 LEU A CA 1
ATOM 676 C C . LEU A 1 88 ? 0.119 -9.371 -8.919 1.00 97.31 88 LEU A C 1
ATOM 678 O O . LEU A 1 88 ? 0.807 -10.332 -9.267 1.00 97.31 88 LEU A O 1
ATOM 682 N N . LEU A 1 89 ? -0.828 -9.466 -7.992 1.00 97.00 89 LEU A N 1
ATOM 683 C CA . LEU A 1 89 ? -1.230 -10.748 -7.436 1.00 97.00 89 LEU A CA 1
ATOM 684 C C . LEU A 1 89 ? -2.081 -11.497 -8.467 1.00 97.00 89 LEU A C 1
ATOM 686 O O . LEU A 1 89 ? -3.122 -11.003 -8.910 1.00 97.00 89 LEU A O 1
ATOM 690 N N . VAL A 1 90 ? -1.634 -12.690 -8.842 1.00 96.38 90 VAL A N 1
ATOM 691 C CA . VAL A 1 90 ? -2.312 -13.558 -9.809 1.00 96.38 90 VAL A CA 1
ATOM 692 C C . VAL A 1 90 ? -2.512 -14.961 -9.236 1.00 96.38 90 VAL A C 1
ATOM 694 O O . VAL A 1 90 ? -1.828 -15.363 -8.295 1.00 96.38 90 VAL A O 1
ATOM 697 N N . GLY A 1 91 ? -3.447 -15.713 -9.807 1.00 93.19 91 GLY A N 1
ATOM 698 C CA . GLY A 1 91 ? -3.852 -17.039 -9.355 1.00 93.19 91 GLY A CA 1
ATOM 699 C C . GLY A 1 91 ? -5.106 -16.961 -8.492 1.00 93.19 91 GLY A C 1
ATOM 700 O O . GLY A 1 91 ? -6.117 -16.397 -8.898 1.00 93.19 91 GLY A O 1
ATOM 701 N N . SER A 1 92 ? -5.042 -17.540 -7.298 1.00 86.12 92 SER A N 1
ATOM 702 C CA . SER A 1 92 ? -6.118 -17.507 -6.302 1.00 86.12 92 SER A CA 1
ATOM 703 C C . SER A 1 92 ? -5.547 -17.165 -4.928 1.00 86.12 92 SER A C 1
ATOM 705 O O . SER A 1 92 ? -4.340 -17.240 -4.733 1.00 86.12 92 SER A O 1
ATOM 707 N N . LEU A 1 93 ? -6.383 -16.817 -3.947 1.00 78.31 93 LEU A N 1
ATOM 708 C CA . LEU A 1 93 ? -5.891 -16.540 -2.588 1.00 78.31 93 LEU A CA 1
ATOM 709 C C . LEU A 1 93 ? -5.284 -17.775 -1.894 1.00 78.31 93 LEU A C 1
ATOM 711 O O . LEU A 1 93 ? -4.467 -17.616 -0.993 1.00 78.31 93 LEU A O 1
ATOM 715 N N . SER A 1 94 ? -5.646 -18.990 -2.317 1.00 80.31 94 SER A N 1
ATOM 716 C CA . SER A 1 94 ? -5.053 -20.241 -1.823 1.00 80.31 94 SER A CA 1
ATOM 717 C C . SER A 1 94 ? -3.767 -20.634 -2.561 1.00 80.31 94 SER A C 1
ATOM 719 O O . SER A 1 94 ? -2.925 -21.317 -1.986 1.00 80.31 94 SER A O 1
ATOM 721 N N . ALA A 1 95 ? -3.595 -20.191 -3.808 1.00 85.94 95 ALA A N 1
ATOM 722 C CA . ALA A 1 95 ? -2.407 -20.419 -4.627 1.00 85.94 95 ALA A CA 1
ATOM 723 C C . ALA A 1 95 ? -2.080 -19.144 -5.416 1.00 85.94 95 ALA A C 1
ATOM 725 O O . ALA A 1 95 ? -2.488 -18.984 -6.573 1.00 85.94 95 ALA A O 1
ATOM 726 N N . CYS A 1 96 ? -1.399 -18.211 -4.749 1.00 88.19 96 CYS A N 1
ATOM 727 C CA . CYS A 1 96 ? -1.100 -16.893 -5.285 1.00 88.19 96 CYS A CA 1
ATOM 728 C C . CYS A 1 96 ? 0.351 -16.780 -5.760 1.00 88.19 96 CYS A C 1
ATOM 730 O O . CYS A 1 96 ? 1.277 -17.334 -5.169 1.00 88.19 96 CYS A O 1
ATOM 732 N N . PHE A 1 97 ? 0.545 -16.015 -6.829 1.00 93.19 97 PHE A N 1
ATOM 733 C CA . PHE A 1 97 ? 1.853 -15.693 -7.382 1.00 93.19 97 PHE A CA 1
ATOM 734 C C . PHE A 1 97 ? 1.965 -14.185 -7.583 1.00 93.19 97 PHE A C 1
ATOM 736 O O . PHE A 1 97 ? 0.976 -13.499 -7.846 1.00 93.19 97 PHE A O 1
ATOM 743 N N . CYS A 1 98 ? 3.185 -13.668 -7.478 1.00 94.81 98 CYS A N 1
ATOM 744 C CA . CYS A 1 98 ? 3.485 -12.285 -7.818 1.00 94.81 98 CYS A CA 1
ATOM 745 C C . CYS A 1 98 ? 3.974 -12.227 -9.266 1.00 94.81 98 CYS A C 1
ATOM 747 O O . CYS A 1 98 ? 5.044 -12.747 -9.582 1.00 94.81 98 CYS A O 1
ATOM 749 N N . LEU A 1 99 ? 3.196 -11.595 -10.143 1.00 96.31 99 LEU A N 1
ATOM 750 C CA . LEU A 1 99 ? 3.584 -11.319 -11.520 1.00 96.31 99 LEU A CA 1
ATOM 751 C C . LEU A 1 99 ? 4.240 -9.927 -11.579 1.00 96.31 99 LEU A C 1
ATOM 753 O O . LEU A 1 99 ? 3.552 -8.928 -11.355 1.00 96.31 99 LEU A O 1
ATOM 757 N N . PRO A 1 100 ? 5.549 -9.809 -11.874 1.00 95.31 100 PRO A N 1
ATOM 758 C CA . PRO A 1 100 ? 6.240 -8.520 -11.856 1.00 95.31 100 PRO A CA 1
ATOM 759 C C . PRO A 1 100 ? 5.673 -7.538 -12.890 1.00 95.31 100 PRO A C 1
ATOM 761 O O . PRO A 1 100 ? 5.590 -7.849 -14.078 1.00 95.31 100 PRO A O 1
ATOM 764 N N . LEU A 1 101 ? 5.322 -6.326 -12.456 1.00 95.31 101 LEU A N 1
ATOM 765 C CA . LEU A 1 101 ? 4.845 -5.258 -13.342 1.00 95.31 101 LEU A CA 1
ATOM 766 C C . LEU A 1 101 ? 5.970 -4.288 -13.692 1.00 95.31 101 LEU A C 1
ATOM 768 O O . LEU A 1 101 ? 6.167 -3.933 -14.853 1.00 95.31 101 LEU A O 1
ATOM 772 N N . SER A 1 102 ? 6.725 -3.854 -12.683 1.00 92.94 102 SER A N 1
ATOM 773 C CA . SER A 1 102 ? 7.816 -2.906 -12.871 1.00 92.94 102 SER A CA 1
ATOM 774 C C . SER A 1 102 ? 8.859 -3.044 -11.774 1.00 92.94 102 SER A C 1
ATOM 776 O O . SER A 1 102 ? 8.526 -3.178 -10.599 1.00 92.94 102 SER A O 1
ATOM 778 N N . LEU A 1 103 ? 10.124 -2.901 -12.167 1.00 92.12 103 LEU A N 1
ATOM 779 C CA . LEU A 1 103 ? 11.246 -2.672 -11.266 1.00 92.12 103 LEU A CA 1
ATOM 780 C C . LEU A 1 103 ? 11.927 -1.359 -11.655 1.00 92.12 103 LEU A C 1
ATOM 782 O O . LEU A 1 103 ? 12.166 -1.116 -12.841 1.00 92.12 103 LEU A O 1
ATOM 786 N N . GLN A 1 104 ? 12.201 -0.494 -10.680 1.00 90.31 104 GLN A N 1
ATOM 787 C CA . GLN A 1 104 ? 12.830 0.810 -10.912 1.00 90.31 104 GLN A CA 1
ATOM 788 C C . GLN A 1 104 ? 13.917 1.093 -9.883 1.00 90.31 104 GLN A C 1
ATOM 790 O O . GLN A 1 104 ? 13.769 0.766 -8.711 1.00 90.31 104 GLN A O 1
ATOM 795 N N . LEU A 1 105 ? 15.002 1.739 -10.311 1.00 88.88 105 LEU A N 1
ATOM 796 C CA . LEU A 1 105 ? 16.010 2.253 -9.390 1.00 88.88 105 LEU A CA 1
ATOM 797 C C . LEU A 1 105 ? 15.396 3.373 -8.545 1.00 88.88 105 LEU A C 1
ATOM 799 O O . LEU A 1 105 ? 14.754 4.285 -9.065 1.00 88.88 105 LEU A O 1
ATOM 803 N N . HIS A 1 106 ? 15.581 3.310 -7.233 1.00 87.19 106 HIS A N 1
ATOM 804 C CA . HIS A 1 106 ? 15.013 4.266 -6.284 1.00 87.19 106 HIS A CA 1
ATOM 805 C C . HIS A 1 106 ? 16.055 5.186 -5.635 1.00 87.19 106 HIS A C 1
ATOM 807 O O . HIS A 1 106 ? 15.678 6.156 -4.981 1.00 87.19 106 HIS A O 1
ATOM 813 N N . GLN A 1 107 ? 17.347 4.918 -5.840 1.00 84.75 107 GLN A N 1
ATOM 814 C CA . GLN A 1 107 ? 18.455 5.728 -5.330 1.00 84.75 107 GLN A CA 1
ATOM 815 C C . GLN A 1 107 ? 19.582 5.859 -6.359 1.00 84.75 107 GLN A C 1
ATOM 817 O O . GLN A 1 107 ? 19.595 5.182 -7.388 1.00 84.75 107 GLN A O 1
ATOM 822 N N . GLY A 1 108 ? 20.547 6.729 -6.052 1.00 80.25 108 GLY A N 1
ATOM 823 C CA . GLY A 1 108 ? 21.753 6.912 -6.856 1.00 80.25 108 GLY A CA 1
ATOM 824 C C . GLY A 1 108 ? 21.578 7.867 -8.030 1.00 80.25 108 GLY A C 1
ATOM 825 O O . GLY A 1 108 ? 22.321 7.774 -9.005 1.00 80.25 108 GLY A O 1
ATOM 826 N N . PHE A 1 109 ? 20.635 8.804 -7.918 1.00 79.56 109 PHE A N 1
ATOM 827 C CA . PHE A 1 109 ? 20.327 9.818 -8.931 1.00 79.56 109 PHE A CA 1
ATOM 828 C C . PHE A 1 109 ? 20.979 11.180 -8.666 1.00 79.56 109 PHE A C 1
ATOM 830 O O . PHE A 1 109 ? 20.764 12.116 -9.428 1.00 79.56 109 PHE A O 1
ATOM 837 N N . ARG A 1 110 ? 21.838 11.295 -7.643 1.00 73.81 110 ARG A N 1
ATOM 838 C CA . ARG A 1 110 ? 22.543 12.545 -7.304 1.00 73.81 110 ARG A CA 1
ATOM 839 C C . ARG A 1 110 ? 23.288 13.169 -8.491 1.00 73.81 110 ARG A C 1
ATOM 841 O O . ARG A 1 110 ? 23.330 14.385 -8.625 1.00 73.81 110 ARG A O 1
ATOM 848 N N . HIS A 1 111 ? 23.846 12.338 -9.371 1.00 67.75 111 HIS A N 1
ATOM 849 C CA . HIS A 1 111 ? 24.536 12.774 -10.591 1.00 67.75 111 HIS A CA 1
ATOM 850 C C . HIS A 1 111 ? 23.598 13.375 -11.655 1.00 67.75 111 HIS A C 1
ATOM 852 O O . HIS A 1 111 ? 24.072 14.044 -12.566 1.00 67.75 111 HIS A O 1
ATOM 858 N N . LEU A 1 112 ? 22.287 13.151 -11.537 1.00 69.06 112 LEU A N 1
ATOM 859 C CA . LEU A 1 112 ? 21.241 13.744 -12.374 1.00 69.06 112 LEU A CA 1
ATOM 860 C C . LEU A 1 112 ? 20.600 14.982 -11.722 1.00 69.06 112 LEU A C 1
ATOM 862 O O . LEU A 1 112 ? 19.603 15.485 -12.227 1.00 69.06 112 LEU A O 1
ATOM 866 N N . GLY A 1 113 ? 21.135 15.462 -10.593 1.00 66.44 113 GLY A N 1
ATOM 867 C CA . GLY A 1 113 ? 20.578 16.604 -9.864 1.00 66.44 113 GLY A CA 1
ATOM 868 C C . GLY A 1 113 ? 19.332 16.282 -9.033 1.00 66.44 113 GLY A C 1
ATOM 869 O O . GLY A 1 113 ? 18.743 17.188 -8.451 1.00 66.44 113 GLY A O 1
ATOM 870 N N . GLU A 1 114 ? 18.930 15.011 -8.924 1.00 67.88 114 GLU A N 1
ATOM 871 C CA . GLU A 1 114 ? 17.913 14.607 -7.952 1.00 67.88 114 GLU A CA 1
ATOM 872 C C . GLU A 1 114 ? 18.542 14.605 -6.551 1.00 67.88 114 GLU A C 1
ATOM 874 O O . GLU A 1 114 ? 19.307 13.704 -6.202 1.00 67.88 114 GLU A O 1
ATOM 879 N N . GLU A 1 115 ? 18.249 15.623 -5.738 1.00 55.78 115 GLU A N 1
ATOM 880 C CA . GLU A 1 115 ? 18.745 15.698 -4.360 1.00 55.78 115 GLU A CA 1
ATOM 881 C C . GLU A 1 115 ? 18.191 14.545 -3.527 1.00 55.78 115 GLU A C 1
ATOM 883 O O . GLU A 1 115 ? 16.984 14.477 -3.312 1.00 55.78 115 GLU A O 1
ATOM 888 N N . ASP A 1 116 ? 19.034 13.648 -3.018 1.00 56.06 116 ASP A N 1
ATOM 889 C CA . ASP A 1 116 ? 18.640 12.676 -1.996 1.00 56.06 116 ASP A CA 1
ATOM 890 C C . ASP A 1 116 ? 18.200 13.444 -0.732 1.00 56.06 116 ASP A C 1
ATOM 892 O O . ASP A 1 116 ? 19.005 14.098 -0.073 1.00 56.06 116 ASP A O 1
ATOM 896 N N . THR A 1 117 ? 16.898 13.435 -0.421 1.00 51.62 117 THR A N 1
ATOM 897 C CA . THR A 1 117 ? 16.355 14.104 0.772 1.00 51.62 117 THR A CA 1
ATOM 898 C C . THR A 1 117 ? 16.956 13.514 2.043 1.00 51.62 117 THR A C 1
ATOM 900 O O . THR A 1 117 ? 17.365 12.355 2.059 1.00 51.62 117 THR A O 1
ATOM 903 N N . HIS A 1 118 ? 16.903 14.279 3.136 1.00 47.56 118 HIS A N 1
ATOM 904 C CA . HIS A 1 118 ? 17.463 13.907 4.441 1.00 47.56 118 HIS A CA 1
ATOM 905 C C . HIS A 1 118 ? 16.939 12.571 5.012 1.00 47.56 118 HIS A C 1
ATOM 907 O O . HIS A 1 118 ? 17.607 11.957 5.837 1.00 47.56 118 HIS A O 1
ATOM 913 N N . ASP A 1 119 ? 15.778 12.095 4.545 1.00 54.56 119 ASP A N 1
ATOM 914 C CA . ASP A 1 119 ? 15.251 10.760 4.840 1.00 54.56 119 ASP A CA 1
ATOM 915 C C . ASP A 1 119 ? 15.041 9.957 3.532 1.00 54.56 119 ASP A C 1
ATOM 917 O O . ASP A 1 119 ? 14.043 10.152 2.821 1.00 54.56 119 ASP A O 1
ATOM 921 N N . PRO A 1 120 ? 15.983 9.064 3.174 1.00 59.09 120 PRO A N 1
ATOM 922 C CA . PRO A 1 120 ? 15.873 8.196 2.004 1.00 59.09 120 PRO A CA 1
ATOM 923 C C . PRO A 1 120 ? 14.700 7.217 2.102 1.00 59.09 120 PRO A C 1
ATOM 925 O O . PRO A 1 120 ? 14.101 6.883 1.081 1.00 59.09 120 PRO A O 1
ATOM 928 N N . ALA A 1 121 ? 14.329 6.784 3.312 1.00 55.19 121 ALA A N 1
ATOM 929 C CA . ALA A 1 121 ? 13.254 5.822 3.527 1.00 55.19 121 ALA A CA 1
ATOM 930 C C . ALA A 1 121 ? 11.888 6.403 3.141 1.00 55.19 121 ALA A C 1
ATOM 932 O O . ALA A 1 121 ? 11.079 5.718 2.512 1.00 55.19 121 ALA A O 1
ATOM 933 N N . LEU A 1 122 ? 11.662 7.693 3.417 1.00 59.06 122 LEU A N 1
ATOM 934 C CA . LEU A 1 122 ? 10.453 8.394 2.973 1.00 59.06 122 LEU A CA 1
ATOM 935 C C . LEU A 1 122 ? 10.346 8.463 1.443 1.00 59.06 122 LEU A C 1
ATOM 937 O O . LEU A 1 122 ? 9.234 8.362 0.926 1.00 59.06 122 LEU A O 1
ATOM 941 N N . LYS A 1 123 ? 11.469 8.580 0.716 1.00 72.88 123 LYS A N 1
ATOM 942 C CA . LYS A 1 123 ? 11.498 8.510 -0.757 1.00 72.88 123 LYS A CA 1
ATOM 943 C C . LYS A 1 123 ? 11.278 7.103 -1.288 1.00 72.88 123 LYS A C 1
ATOM 945 O O . LYS A 1 123 ? 10.539 6.941 -2.253 1.00 72.88 123 LYS A O 1
ATOM 950 N N . LEU A 1 124 ? 11.905 6.091 -0.688 1.00 77.25 124 LEU A N 1
ATOM 951 C CA . LEU A 1 124 ? 11.677 4.697 -1.081 1.00 77.25 124 LEU A CA 1
ATOM 952 C C . LEU A 1 124 ? 10.196 4.348 -0.940 1.00 77.25 124 LEU A C 1
ATOM 954 O O . LEU A 1 124 ? 9.588 3.828 -1.877 1.00 77.25 124 LEU A O 1
ATOM 958 N N . GLY A 1 125 ? 9.623 4.743 0.201 1.00 80.50 125 GLY A N 1
ATOM 959 C CA . GLY A 1 125 ? 8.217 4.589 0.522 1.00 80.50 125 GLY A CA 1
ATOM 960 C C . GLY A 1 125 ? 7.296 5.176 -0.542 1.00 80.50 125 GLY A C 1
ATOM 961 O O . GLY A 1 125 ? 6.421 4.496 -1.075 1.00 80.50 125 GLY A O 1
ATOM 962 N N . THR A 1 126 ? 7.508 6.447 -0.882 1.00 89.94 126 THR A N 1
ATOM 963 C CA . THR A 1 126 ? 6.662 7.158 -1.845 1.00 89.94 126 THR A CA 1
ATOM 964 C C . THR A 1 126 ? 6.900 6.736 -3.291 1.00 89.94 126 THR A C 1
ATOM 966 O O . THR A 1 126 ? 5.947 6.734 -4.063 1.00 89.94 126 THR A O 1
ATOM 969 N N . ARG A 1 127 ? 8.114 6.323 -3.678 1.00 91.69 127 ARG A N 1
ATOM 970 C CA . ARG A 1 127 ? 8.400 5.859 -5.048 1.00 91.69 127 ARG A CA 1
ATOM 971 C C . ARG A 1 127 ? 7.651 4.566 -5.391 1.00 91.69 127 ARG A C 1
ATOM 973 O O . ARG A 1 127 ? 7.086 4.488 -6.476 1.00 91.69 127 ARG A O 1
ATOM 980 N N . VAL A 1 128 ? 7.542 3.605 -4.465 1.00 94.25 128 VAL A N 1
ATOM 981 C CA . VAL A 1 128 ? 6.718 2.392 -4.684 1.00 94.25 128 VAL A CA 1
ATOM 982 C C . VAL A 1 128 ? 5.240 2.760 -4.865 1.00 94.25 128 VAL A C 1
ATOM 984 O O . VAL A 1 128 ? 4.578 2.268 -5.778 1.00 94.25 128 VAL A O 1
ATOM 987 N N . VAL A 1 129 ? 4.724 3.687 -4.051 1.00 95.44 129 VAL A N 1
ATOM 988 C CA . VAL A 1 129 ? 3.347 4.188 -4.203 1.00 95.44 129 VAL A CA 1
ATOM 989 C C . VAL A 1 129 ? 3.167 4.914 -5.537 1.00 95.44 129 VAL A C 1
ATOM 991 O O . VAL A 1 129 ? 2.149 4.726 -6.195 1.00 95.44 129 VAL A O 1
ATOM 994 N N . GLN A 1 130 ? 4.153 5.699 -5.975 1.00 94.81 130 GLN A N 1
ATOM 995 C CA . GLN A 1 130 ? 4.130 6.367 -7.275 1.00 94.81 130 GLN A CA 1
ATOM 996 C C . GLN A 1 130 ? 4.085 5.354 -8.424 1.00 94.81 130 GLN A C 1
ATOM 998 O O . GLN A 1 130 ? 3.315 5.541 -9.361 1.00 94.81 130 GLN A O 1
ATOM 1003 N N . MET A 1 131 ? 4.854 4.264 -8.344 1.00 95.44 131 MET A N 1
ATOM 1004 C CA . MET A 1 131 ? 4.796 3.175 -9.324 1.00 95.44 131 MET A CA 1
ATOM 1005 C C . MET A 1 131 ? 3.399 2.544 -9.381 1.00 95.44 131 MET A C 1
ATOM 1007 O O . MET A 1 131 ? 2.865 2.339 -10.472 1.00 95.44 131 MET A O 1
ATOM 1011 N N . ALA A 1 132 ? 2.783 2.284 -8.224 1.00 96.81 132 ALA A N 1
ATOM 1012 C CA . ALA A 1 132 ? 1.429 1.743 -8.149 1.00 96.81 132 ALA A CA 1
ATOM 1013 C C . ALA A 1 132 ? 0.369 2.724 -8.681 1.00 96.81 132 ALA A C 1
ATOM 1015 O O . ALA A 1 132 ? -0.530 2.308 -9.407 1.00 96.81 132 ALA A O 1
ATOM 1016 N N . LEU A 1 133 ? 0.491 4.023 -8.383 1.00 96.50 133 LEU A N 1
ATOM 1017 C CA . LEU A 1 133 ? -0.367 5.076 -8.940 1.00 96.50 133 LEU A CA 1
ATOM 1018 C C . LEU A 1 133 ? -0.243 5.150 -10.461 1.00 96.50 133 LEU A C 1
ATOM 1020 O O . LEU A 1 133 ? -1.259 5.190 -11.147 1.00 96.50 133 LEU A O 1
ATOM 1024 N N . SER A 1 134 ? 0.981 5.130 -10.994 1.00 94.94 134 SER A N 1
ATOM 1025 C CA . SER A 1 134 ? 1.223 5.135 -12.439 1.00 94.94 134 SER A CA 1
ATOM 1026 C C . SER A 1 134 ? 0.618 3.906 -13.118 1.00 94.94 134 SER A C 1
ATOM 1028 O O . SER A 1 134 ? 0.022 4.031 -14.186 1.00 94.94 134 SER A O 1
ATOM 1030 N N . PHE A 1 135 ? 0.719 2.726 -12.496 1.00 96.75 135 PHE A N 1
ATOM 1031 C CA . PHE A 1 135 ? 0.046 1.520 -12.979 1.00 96.75 135 PHE A CA 1
ATOM 1032 C C . PHE A 1 135 ? -1.482 1.666 -12.946 1.00 96.75 135 PHE A C 1
ATOM 1034 O O . PHE A 1 135 ? -2.136 1.393 -13.950 1.00 96.75 135 PHE A O 1
ATOM 1041 N N . ALA A 1 136 ? -2.044 2.116 -11.824 1.00 96.88 136 ALA A N 1
ATOM 1042 C CA . ALA A 1 136 ? -3.484 2.263 -11.644 1.00 96.88 136 ALA A CA 1
ATOM 1043 C C . ALA A 1 136 ? -4.086 3.264 -12.645 1.00 96.88 136 ALA A C 1
ATOM 1045 O O . ALA A 1 136 ? -5.068 2.957 -13.313 1.00 96.88 136 ALA A O 1
ATOM 1046 N N . LEU A 1 137 ? -3.452 4.431 -12.804 1.00 95.31 137 LEU A N 1
ATOM 1047 C CA . LEU A 1 137 ? -3.846 5.469 -13.760 1.00 95.31 137 LEU A CA 1
ATOM 1048 C C . LEU A 1 137 ? -3.682 5.012 -15.209 1.00 95.31 137 LEU A C 1
ATOM 1050 O O . LEU A 1 137 ? -4.592 5.176 -16.014 1.00 95.31 137 LEU A O 1
ATOM 1054 N N . GLY A 1 138 ? -2.529 4.428 -15.547 1.00 94.44 138 GLY A N 1
ATOM 1055 C CA . GLY A 1 138 ? -2.216 4.028 -16.919 1.00 94.44 138 GLY A CA 1
ATOM 1056 C C . GLY A 1 138 ? -3.103 2.906 -17.459 1.00 94.44 138 GLY A C 1
ATOM 1057 O O . GLY A 1 138 ? -3.169 2.722 -18.671 1.00 94.44 138 GLY A O 1
ATOM 1058 N N . ASN A 1 139 ? -3.776 2.169 -16.574 1.00 95.19 139 ASN A N 1
ATOM 1059 C CA . ASN A 1 139 ? -4.671 1.075 -16.938 1.00 95.19 139 ASN A CA 1
ATOM 1060 C C . ASN A 1 139 ? -6.135 1.326 -16.547 1.00 95.19 139 ASN A C 1
ATOM 1062 O O . ASN A 1 139 ? -6.957 0.447 -16.782 1.00 95.19 139 ASN A O 1
ATOM 1066 N N . ASP A 1 140 ? -6.451 2.478 -15.946 1.00 93.94 140 ASP A N 1
ATOM 1067 C CA . ASP A 1 140 ? -7.769 2.790 -15.374 1.00 93.94 140 ASP A CA 1
ATOM 1068 C C . ASP A 1 140 ? -8.296 1.681 -14.441 1.00 93.94 140 ASP A C 1
ATOM 1070 O O . ASP A 1 140 ? -9.425 1.200 -14.540 1.00 93.94 140 ASP A O 1
ATOM 1074 N N . ARG A 1 141 ? -7.426 1.207 -13.540 1.00 95.38 141 ARG A N 1
ATOM 1075 C CA . ARG A 1 141 ? -7.756 0.156 -12.569 1.00 95.38 141 ARG A CA 1
ATOM 1076 C C . ARG A 1 141 ? -7.469 0.632 -11.150 1.00 95.38 141 ARG A C 1
ATOM 1078 O O . ARG A 1 141 ? -6.314 0.921 -10.839 1.00 95.38 141 ARG A O 1
ATOM 1085 N N . PRO A 1 142 ? -8.470 0.682 -10.258 1.00 97.19 142 PRO A N 1
ATOM 1086 C CA . PRO A 1 142 ? -8.225 0.930 -8.847 1.00 97.19 142 PRO A CA 1
ATOM 1087 C C . PRO A 1 142 ? -7.529 -0.283 -8.214 1.00 97.19 142 PRO A C 1
ATOM 1089 O O . PRO A 1 142 ? -7.761 -1.428 -8.611 1.00 97.19 142 PRO A O 1
ATOM 1092 N N . VAL A 1 143 ? -6.673 -0.041 -7.219 1.00 97.94 143 VAL A N 1
ATOM 1093 C CA . VAL A 1 143 ? -5.824 -1.095 -6.640 1.00 97.94 143 VAL A CA 1
ATOM 1094 C C . VAL A 1 143 ? -5.783 -1.064 -5.116 1.00 97.94 143 VAL A C 1
ATOM 1096 O O . VAL A 1 143 ? -5.861 0.001 -4.493 1.00 97.94 143 VAL A O 1
ATOM 1099 N N . TRP A 1 144 ? -5.625 -2.247 -4.528 1.00 98.06 144 TRP A N 1
ATOM 1100 C CA . TRP A 1 144 ? -5.053 -2.442 -3.202 1.00 98.06 144 TRP A CA 1
ATOM 1101 C C . TRP A 1 144 ? -3.540 -2.562 -3.349 1.00 98.06 144 TRP A C 1
ATOM 1103 O O . TRP A 1 144 ? -3.067 -3.460 -4.034 1.00 98.06 144 TRP A O 1
ATOM 1113 N N . LEU A 1 145 ? -2.783 -1.674 -2.713 1.00 98.06 145 LEU A N 1
ATOM 1114 C CA . LEU A 1 145 ? -1.331 -1.751 -2.633 1.00 98.06 145 LEU A CA 1
ATOM 1115 C C . LEU A 1 145 ? -0.935 -2.332 -1.272 1.00 98.06 145 LEU A C 1
ATOM 1117 O O . LEU A 1 145 ? -1.074 -1.665 -0.246 1.00 98.06 145 LEU A O 1
ATOM 1121 N N . VAL A 1 146 ? -0.454 -3.570 -1.269 1.00 97.44 146 VAL A N 1
ATOM 1122 C CA . VAL A 1 146 ? 0.013 -4.276 -0.074 1.00 97.44 146 VAL A CA 1
ATOM 1123 C C . VAL A 1 146 ? 1.506 -4.033 0.097 1.00 97.44 146 VAL A C 1
ATOM 1125 O O . VAL A 1 146 ? 2.291 -4.287 -0.816 1.00 97.44 146 VAL A O 1
ATOM 1128 N N . LEU A 1 147 ? 1.879 -3.527 1.268 1.00 95.88 147 LEU A N 1
ATOM 1129 C CA . LEU A 1 147 ? 3.236 -3.122 1.617 1.00 95.88 147 LEU A CA 1
ATOM 1130 C C . LEU A 1 147 ? 3.614 -3.658 3.001 1.00 95.88 147 LEU A C 1
ATOM 1132 O O . LEU A 1 147 ? 2.753 -3.875 3.858 1.00 95.88 147 LEU A O 1
ATOM 1136 N N . ASP A 1 148 ? 4.910 -3.810 3.255 1.00 92.38 148 ASP A N 1
ATOM 1137 C CA . ASP A 1 148 ? 5.413 -4.177 4.579 1.00 92.38 148 ASP A CA 1
ATOM 1138 C C . ASP A 1 148 ? 5.220 -3.049 5.623 1.00 92.38 148 ASP A C 1
ATOM 1140 O O . ASP A 1 148 ? 4.746 -1.949 5.318 1.00 92.38 148 ASP A O 1
ATOM 1144 N N . ALA A 1 149 ? 5.613 -3.307 6.876 1.00 90.69 149 ALA A N 1
ATOM 1145 C CA . ALA A 1 149 ? 5.493 -2.344 7.977 1.00 90.69 149 ALA A CA 1
ATOM 1146 C C . ALA A 1 149 ? 6.392 -1.100 7.835 1.00 90.69 149 ALA A C 1
ATOM 1148 O O . ALA A 1 149 ? 6.140 -0.072 8.479 1.00 90.69 149 ALA A O 1
ATOM 1149 N N . PHE A 1 150 ? 7.455 -1.165 7.029 1.00 87.12 150 PHE A N 1
ATOM 1150 C CA . PHE A 1 150 ? 8.345 -0.034 6.793 1.00 87.12 150 PHE A CA 1
ATOM 1151 C C . PHE A 1 150 ? 7.596 1.102 6.080 1.00 87.12 150 PHE A C 1
ATOM 1153 O O . PHE A 1 150 ? 7.777 2.271 6.441 1.00 87.12 150 PHE A O 1
ATOM 1160 N N . PHE A 1 151 ? 6.647 0.773 5.197 1.00 91.44 151 PHE A N 1
ATOM 1161 C CA . PHE A 1 151 ? 5.808 1.749 4.489 1.00 91.44 151 PHE A CA 1
ATOM 1162 C C . PHE A 1 151 ? 4.687 2.374 5.321 1.00 91.44 151 PHE A C 1
ATOM 1164 O O . PHE A 1 151 ? 3.986 3.246 4.808 1.00 91.44 151 PHE A O 1
ATOM 1171 N N . ALA A 1 152 ? 4.505 2.004 6.591 1.00 93.12 152 ALA A N 1
ATOM 1172 C CA . ALA A 1 152 ? 3.430 2.525 7.437 1.00 93.12 152 ALA A CA 1
ATOM 1173 C C . ALA A 1 152 ? 3.631 4.003 7.846 1.00 93.12 152 ALA A C 1
ATOM 1175 O O . ALA A 1 152 ? 3.522 4.344 9.016 1.00 93.12 152 ALA A O 1
ATOM 1176 N N . THR A 1 153 ? 3.950 4.911 6.925 1.00 93.19 153 THR A N 1
ATOM 1177 C CA . THR A 1 153 ? 4.300 6.318 7.168 1.00 93.19 153 THR A CA 1
ATOM 1178 C C . THR A 1 153 ? 3.237 7.268 6.621 1.00 93.19 153 THR A C 1
ATOM 1180 O O . THR A 1 153 ? 2.509 6.964 5.678 1.00 93.19 153 THR A O 1
ATOM 1183 N N . ALA A 1 154 ? 3.148 8.473 7.187 1.00 93.81 154 ALA A N 1
ATOM 1184 C CA . ALA A 1 154 ? 2.151 9.452 6.760 1.00 93.81 154 ALA A CA 1
ATOM 1185 C C . ALA A 1 154 ? 2.324 9.913 5.300 1.00 93.81 154 ALA A C 1
ATOM 1187 O O . ALA A 1 154 ? 1.332 10.220 4.644 1.00 93.81 154 ALA A O 1
ATOM 1188 N N . SER A 1 155 ? 3.555 9.966 4.782 1.00 93.44 155 SER A N 1
ATOM 1189 C CA . SER A 1 155 ? 3.824 10.327 3.382 1.00 93.44 155 SER A CA 1
ATOM 1190 C C . SER A 1 155 ? 3.259 9.295 2.404 1.00 93.44 155 SER A C 1
ATOM 1192 O O . SER A 1 155 ? 2.641 9.693 1.421 1.00 93.44 155 SER A O 1
ATOM 1194 N N . VAL A 1 156 ? 3.398 7.998 2.703 1.00 94.56 156 VAL A N 1
ATOM 1195 C CA . VAL A 1 156 ? 2.832 6.893 1.911 1.00 94.56 156 VAL A CA 1
ATOM 1196 C C . VAL A 1 156 ? 1.314 7.020 1.818 1.00 94.56 156 VAL A C 1
ATOM 1198 O O . VAL A 1 156 ? 0.768 7.064 0.717 1.00 94.56 156 VAL A O 1
ATOM 1201 N N . PHE A 1 157 ? 0.629 7.175 2.955 1.00 95.69 157 PHE A N 1
ATOM 1202 C CA . PHE A 1 157 ? -0.828 7.334 2.960 1.00 95.69 157 PHE A CA 1
ATOM 1203 C C . PHE A 1 157 ? -1.289 8.627 2.277 1.00 95.69 157 PHE A C 1
ATOM 1205 O O . PHE A 1 157 ? -2.292 8.607 1.566 1.00 95.69 157 PHE A O 1
ATOM 1212 N N . ARG A 1 158 ? -0.573 9.748 2.460 1.00 95.31 158 ARG A N 1
ATOM 1213 C CA . ARG A 1 158 ? -0.887 11.008 1.762 1.00 95.31 158 ARG A CA 1
ATOM 1214 C C . ARG A 1 158 ? -0.776 10.851 0.250 1.00 95.31 158 ARG A C 1
ATOM 1216 O O . ARG A 1 158 ? -1.671 11.297 -0.458 1.00 95.31 158 ARG A O 1
ATOM 1223 N N . LEU A 1 159 ? 0.289 10.209 -0.228 1.00 95.56 159 LEU A N 1
ATOM 1224 C CA . LEU A 1 159 ? 0.491 10.006 -1.656 1.00 95.56 159 LEU A CA 1
ATOM 1225 C C . LEU A 1 159 ? -0.542 9.039 -2.239 1.00 95.56 159 LEU A C 1
ATOM 1227 O O . LEU A 1 159 ? -1.130 9.352 -3.262 1.00 95.56 159 LEU A O 1
ATOM 1231 N N . ALA A 1 160 ? -0.847 7.923 -1.576 1.00 95.69 160 ALA A N 1
ATOM 1232 C CA . ALA A 1 160 ? -1.876 6.995 -2.053 1.00 95.69 160 ALA A CA 1
ATOM 1233 C C . ALA A 1 160 ? -3.263 7.659 -2.178 1.00 95.69 160 ALA A C 1
ATOM 1235 O O . ALA A 1 160 ? -4.033 7.352 -3.086 1.00 95.69 160 ALA A O 1
ATOM 1236 N N . ARG A 1 161 ? -3.559 8.620 -1.293 1.00 94.06 161 ARG A N 1
ATOM 1237 C CA . ARG A 1 161 ? -4.799 9.412 -1.290 1.00 94.06 161 ARG A CA 1
ATOM 1238 C C . ARG A 1 161 ? -4.818 10.569 -2.295 1.00 94.06 161 ARG A C 1
ATOM 1240 O O . ARG A 1 161 ? -5.841 11.242 -2.379 1.00 94.06 161 ARG A O 1
ATOM 1247 N N . SER A 1 162 ? -3.734 10.830 -3.028 1.00 94.69 162 SER A N 1
ATOM 1248 C CA . SER A 1 162 ? -3.640 12.000 -3.914 1.00 94.69 162 SER A CA 1
ATOM 1249 C C . SER A 1 162 ? -4.507 11.890 -5.171 1.00 94.69 162 SER A C 1
ATOM 1251 O O . SER A 1 162 ? -4.843 12.909 -5.768 1.00 94.69 162 SER A O 1
ATOM 1253 N N . VAL A 1 163 ? -4.891 10.669 -5.556 1.00 95.44 163 VAL A N 1
ATOM 1254 C CA . VAL A 1 163 ? -5.713 10.395 -6.738 1.00 95.44 163 VAL A CA 1
ATOM 1255 C C . VAL A 1 163 ? -7.014 9.729 -6.314 1.00 95.44 163 VAL A C 1
ATOM 1257 O O . VAL A 1 163 ? -7.010 8.720 -5.606 1.00 95.44 163 VAL A O 1
ATOM 1260 N N . TRP A 1 164 ? -8.134 10.283 -6.769 1.00 95.31 164 TRP A N 1
ATOM 1261 C CA . TRP A 1 164 ? -9.479 9.840 -6.414 1.00 95.31 164 TRP A CA 1
ATOM 1262 C C . TRP A 1 164 ? -10.153 9.104 -7.572 1.00 95.31 164 TRP A C 1
ATOM 1264 O O . TRP A 1 164 ? -10.164 9.592 -8.699 1.00 95.31 164 TRP A O 1
ATOM 1274 N N . SER A 1 165 ? -10.748 7.946 -7.290 1.00 93.44 165 SER A N 1
ATOM 1275 C CA . SER A 1 165 ? -11.641 7.253 -8.217 1.00 93.44 165 SER A CA 1
ATOM 1276 C C . SER A 1 165 ? -13.061 7.782 -8.035 1.00 93.44 165 SER A C 1
ATOM 1278 O O . SER A 1 165 ? -13.660 7.624 -6.970 1.00 93.44 165 SER A O 1
ATOM 1280 N N . VAL A 1 166 ? -13.614 8.393 -9.086 1.00 92.06 166 VA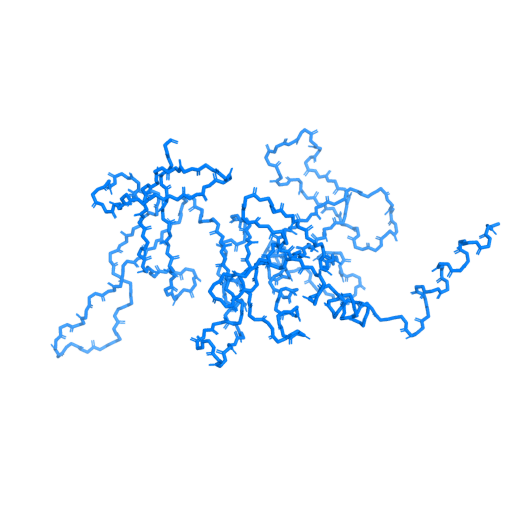L A N 1
ATOM 1281 C CA . VAL A 1 166 ? -15.002 8.882 -9.090 1.00 92.06 166 VAL A CA 1
ATOM 1282 C C . VAL A 1 166 ? -15.988 7.719 -8.975 1.00 92.06 166 VAL A C 1
ATOM 1284 O O . VAL A 1 166 ? -16.915 7.795 -8.174 1.00 92.06 166 VAL A O 1
ATOM 1287 N N . ALA A 1 167 ? -15.748 6.627 -9.708 1.00 90.50 167 ALA A N 1
ATOM 1288 C CA . ALA A 1 167 ? -16.616 5.450 -9.723 1.00 90.50 167 ALA A CA 1
ATOM 1289 C C . ALA A 1 167 ? -16.726 4.774 -8.348 1.00 90.50 167 ALA A C 1
ATOM 1291 O O . ALA A 1 167 ? -17.814 4.383 -7.939 1.00 90.50 167 ALA A O 1
ATOM 1292 N N . LEU A 1 168 ? -15.610 4.668 -7.617 1.00 90.81 168 LEU A N 1
ATOM 1293 C CA . LEU A 1 168 ? -15.591 4.040 -6.293 1.00 90.81 168 LEU A CA 1
ATOM 1294 C C . LEU A 1 168 ? -15.829 5.018 -5.137 1.00 90.81 168 LEU A C 1
ATOM 1296 O O . LEU A 1 168 ? -15.910 4.572 -3.995 1.00 90.81 168 LEU A O 1
ATOM 1300 N N . GLN A 1 169 ? -15.876 6.329 -5.400 1.00 94.12 169 GLN A N 1
ATOM 1301 C CA . GLN A 1 169 ? -15.905 7.379 -4.373 1.00 94.12 169 GLN A CA 1
ATOM 1302 C C . GLN A 1 169 ? -14.851 7.160 -3.274 1.00 94.12 169 GLN A C 1
ATOM 1304 O O . GLN A 1 169 ? -15.113 7.297 -2.078 1.00 94.12 169 GLN A O 1
ATOM 1309 N N . GLN A 1 170 ? -13.643 6.785 -3.690 1.00 93.81 170 GLN A N 1
ATOM 1310 C CA . GLN A 1 170 ? -12.530 6.431 -2.814 1.00 93.81 170 GLN A CA 1
ATOM 1311 C C . GLN A 1 170 ? -11.195 6.720 -3.512 1.00 93.81 170 GLN A C 1
ATOM 1313 O O . GLN A 1 170 ? -11.165 6.858 -4.737 1.00 93.81 170 GLN A O 1
ATOM 1318 N N . PRO A 1 171 ? -10.059 6.730 -2.788 1.00 95.75 171 PRO A N 1
ATOM 1319 C CA . PRO A 1 171 ? -8.744 6.787 -3.417 1.00 95.75 171 PRO A CA 1
ATOM 1320 C C . PRO A 1 171 ? -8.557 5.685 -4.467 1.00 95.75 171 PRO A C 1
ATOM 1322 O O . PRO A 1 171 ? -8.994 4.545 -4.273 1.00 95.75 171 PRO A O 1
ATOM 1325 N N . LEU A 1 172 ? -7.898 6.018 -5.577 1.00 97.00 172 LEU A N 1
ATOM 1326 C CA . LEU A 1 172 ? -7.599 5.067 -6.649 1.00 97.00 172 LEU A CA 1
ATOM 1327 C C . LEU A 1 172 ? -6.668 3.954 -6.148 1.00 97.00 172 LEU A C 1
ATOM 1329 O O . LEU A 1 172 ? -6.896 2.782 -6.438 1.00 97.00 172 LEU A O 1
ATOM 1333 N N . VAL A 1 173 ? -5.686 4.316 -5.321 1.00 97.75 173 VAL A N 1
ATOM 1334 C CA . VAL A 1 173 ? -4.803 3.387 -4.611 1.00 97.75 173 VAL A CA 1
ATOM 1335 C C . VAL A 1 173 ? -5.179 3.383 -3.133 1.00 97.75 173 VAL A C 1
ATOM 1337 O O . VAL A 1 173 ? -5.127 4.416 -2.466 1.00 97.75 173 VAL A O 1
ATOM 1340 N N . GLN A 1 174 ? -5.527 2.217 -2.600 1.00 97.19 174 GLN A N 1
ATOM 1341 C CA . GLN A 1 174 ? -5.678 2.014 -1.161 1.00 97.19 174 GLN A CA 1
ATOM 1342 C C . GLN A 1 174 ? -4.518 1.180 -0.625 1.00 97.19 174 GLN A C 1
ATOM 1344 O O . GLN A 1 174 ? -4.213 0.129 -1.174 1.00 97.19 174 GLN A O 1
ATOM 1349 N N . VAL A 1 175 ? -3.871 1.638 0.446 1.00 97.50 175 VAL A N 1
ATOM 1350 C CA . VAL A 1 175 ? -2.694 0.964 1.013 1.00 97.50 175 VAL A CA 1
ATOM 1351 C C . VAL A 1 175 ? -3.096 0.062 2.171 1.00 97.50 175 VAL A C 1
ATOM 1353 O O . VAL A 1 175 ? -3.766 0.512 3.100 1.00 97.50 175 VAL A O 1
ATOM 1356 N N . ILE A 1 176 ? -2.615 -1.179 2.139 1.00 97.12 176 ILE A N 1
ATOM 1357 C CA . ILE A 1 176 ? -2.652 -2.121 3.257 1.00 97.12 176 ILE A CA 1
ATOM 1358 C C . ILE A 1 176 ? -1.212 -2.339 3.710 1.00 97.12 176 ILE A C 1
ATOM 1360 O O . ILE A 1 176 ? -0.353 -2.727 2.925 1.00 97.12 176 ILE A O 1
ATOM 1364 N N . THR A 1 177 ? -0.939 -2.067 4.979 1.00 96.12 177 THR A N 1
ATOM 1365 C CA . THR A 1 177 ? 0.390 -2.218 5.573 1.00 96.12 177 THR A CA 1
ATOM 1366 C C . THR A 1 177 ? 0.254 -2.575 7.042 1.00 96.12 177 THR A C 1
ATOM 1368 O O . THR A 1 177 ? -0.716 -2.194 7.705 1.00 96.12 177 THR A O 1
ATOM 1371 N N . ARG A 1 178 ? 1.230 -3.314 7.564 1.00 95.38 178 ARG A N 1
ATOM 1372 C CA . ARG A 1 178 ? 1.285 -3.659 8.981 1.00 95.38 178 ARG A CA 1
ATOM 1373 C C . ARG A 1 178 ? 1.621 -2.415 9.810 1.00 95.38 178 ARG A C 1
ATOM 1375 O O . ARG A 1 178 ? 2.631 -1.753 9.587 1.00 95.38 178 ARG A O 1
ATOM 1382 N N . ALA A 1 179 ? 0.797 -2.115 10.811 1.00 94.12 179 ALA A N 1
ATOM 1383 C CA . ALA A 1 179 ? 1.088 -1.047 11.766 1.00 94.12 179 ALA A CA 1
ATOM 1384 C C . ALA A 1 179 ? 2.312 -1.392 12.638 1.00 94.12 179 ALA A C 1
ATOM 1386 O O . ALA A 1 179 ? 2.545 -2.558 12.969 1.00 94.12 179 ALA A O 1
ATOM 1387 N N . LYS A 1 180 ? 3.087 -0.380 13.050 1.00 91.31 180 LYS A N 1
ATOM 1388 C CA . LYS A 1 180 ? 4.231 -0.585 13.955 1.00 91.31 180 LYS A CA 1
ATOM 1389 C C . LYS A 1 180 ? 3.753 -0.706 15.403 1.00 91.31 180 LYS A C 1
ATOM 1391 O O . LYS A 1 180 ? 2.796 -0.048 15.806 1.00 91.31 180 LYS A O 1
ATOM 1396 N N . LYS A 1 181 ? 4.464 -1.505 16.204 1.00 89.81 181 LYS A N 1
ATOM 1397 C CA . LYS A 1 181 ? 4.110 -1.813 17.604 1.00 89.81 181 LYS A CA 1
ATOM 1398 C C . LYS A 1 181 ? 3.942 -0.571 18.487 1.00 89.81 181 LYS A C 1
ATOM 1400 O O . LYS A 1 181 ? 3.072 -0.532 19.344 1.00 89.81 181 LYS A O 1
ATOM 1405 N N . ASN A 1 182 ? 4.749 0.461 18.260 1.00 90.69 182 ASN A N 1
ATOM 1406 C CA . ASN A 1 182 ? 4.739 1.698 19.041 1.00 90.69 182 ASN A CA 1
ATOM 1407 C C . ASN A 1 182 ? 3.705 2.735 18.566 1.00 90.69 182 ASN A C 1
ATOM 1409 O O . ASN A 1 182 ? 3.743 3.885 19.007 1.00 90.69 182 ASN A O 1
ATOM 1413 N N . TYR A 1 183 ? 2.821 2.385 17.629 1.00 94.75 183 TYR A N 1
ATOM 1414 C CA . TYR A 1 183 ? 1.850 3.339 17.108 1.00 94.75 183 TYR A CA 1
ATOM 1415 C C . TYR A 1 183 ? 0.776 3.670 18.131 1.00 94.75 183 TYR A C 1
ATOM 1417 O O . TYR A 1 183 ? 0.325 2.842 18.917 1.00 94.75 183 TYR A O 1
ATOM 1425 N N . VAL A 1 184 ? 0.351 4.927 18.067 1.00 96.56 184 VAL A N 1
ATOM 1426 C CA . VAL A 1 184 ? -0.724 5.480 18.876 1.00 96.56 184 VAL A CA 1
ATOM 1427 C C . VAL A 1 184 ? -1.747 6.087 17.934 1.00 96.56 184 VAL A C 1
ATOM 1429 O O . VAL A 1 184 ? -1.401 6.918 17.087 1.00 96.56 184 VAL A O 1
ATOM 1432 N N . ALA A 1 185 ? -3.005 5.710 18.110 1.00 97.19 185 ALA A N 1
ATOM 1433 C CA . ALA A 1 185 ? -4.136 6.341 17.453 1.00 97.19 185 ALA A CA 1
ATOM 1434 C C . ALA A 1 185 ? -5.098 6.919 18.492 1.00 97.19 185 ALA A C 1
ATOM 1436 O O . ALA A 1 185 ? -4.887 6.820 19.700 1.00 97.19 185 ALA A O 1
ATOM 1437 N N . TYR A 1 186 ? -6.123 7.604 18.009 1.00 97.31 186 TYR A N 1
ATOM 1438 C CA . TYR A 1 186 ? -7.098 8.280 18.845 1.00 97.31 186 TYR A CA 1
ATOM 1439 C C . TYR A 1 186 ? -8.498 7.947 18.360 1.00 97.31 186 TYR A C 1
ATOM 1441 O O . TYR A 1 186 ? -8.770 7.996 17.160 1.00 97.31 186 TYR A O 1
ATOM 1449 N N . PHE A 1 187 ? -9.408 7.679 19.286 1.00 95.19 187 PHE A N 1
ATOM 1450 C CA . PHE A 1 187 ? -10.828 7.649 18.958 1.00 95.19 187 PHE A CA 1
ATOM 1451 C C . PHE A 1 187 ? -11.286 9.031 18.461 1.00 95.19 187 PHE A C 1
ATOM 1453 O O . PHE A 1 187 ? -10.672 10.045 18.823 1.00 95.19 187 PHE A O 1
ATOM 1460 N N . PRO A 1 188 ? -12.348 9.112 17.641 1.00 93.06 188 PRO A N 1
ATOM 1461 C CA . PRO A 1 188 ? -12.968 10.389 17.307 1.00 93.06 188 PRO A CA 1
ATOM 1462 C C . PRO A 1 188 ? -13.329 11.160 18.580 1.00 93.06 188 PRO A C 1
ATOM 1464 O O . PRO A 1 188 ? -13.859 10.591 19.534 1.00 93.06 188 PRO A O 1
ATOM 1467 N N . ALA A 1 189 ? -13.019 12.456 18.625 1.00 92.38 189 ALA A N 1
ATOM 1468 C CA . ALA A 1 189 ? -13.422 13.266 19.769 1.00 92.38 189 ALA A CA 1
ATOM 1469 C C . ALA A 1 189 ? -14.957 13.376 19.841 1.00 92.38 189 ALA A C 1
ATOM 1471 O O . ALA A 1 189 ? -15.595 13.550 18.796 1.00 92.38 189 ALA A O 1
ATOM 1472 N N . PRO A 1 190 ? -15.549 13.356 21.049 1.00 89.31 190 PRO A N 1
ATOM 1473 C CA . PRO A 1 190 ? -16.983 13.553 21.205 1.00 89.31 190 PRO A CA 1
ATOM 1474 C C . PRO A 1 190 ? -17.411 14.929 20.665 1.00 89.31 190 PRO A C 1
ATOM 1476 O O . PRO A 1 190 ? -16.615 15.884 20.677 1.00 89.31 190 PRO A O 1
ATOM 1479 N N . PRO A 1 191 ? -18.662 15.058 20.189 1.00 87.25 191 PRO A N 1
ATOM 1480 C CA . PRO A 1 191 ? -19.187 16.330 19.715 1.00 87.25 191 PRO A CA 1
ATOM 1481 C C . PRO A 1 191 ? -19.113 17.386 20.822 1.00 87.25 191 PRO A C 1
ATOM 1483 O O . PRO A 1 191 ? -19.259 17.092 22.010 1.00 87.25 191 PRO A O 1
ATOM 1486 N N . LYS A 1 192 ? -18.844 18.636 20.438 1.00 86.12 192 LYS A N 1
ATOM 1487 C CA . LYS A 1 192 ? -18.814 19.740 21.396 1.00 86.12 192 LYS A CA 1
ATOM 1488 C C . LYS A 1 192 ? -20.188 19.955 22.035 1.00 86.12 192 LYS A C 1
ATOM 1490 O O . LYS A 1 192 ? -21.190 19.915 21.322 1.00 86.12 192 LYS A O 1
ATOM 1495 N N . PRO A 1 193 ? -20.232 20.295 23.336 1.00 84.69 193 PRO A N 1
ATOM 1496 C CA . PRO A 1 193 ? -21.450 20.788 23.955 1.00 84.69 193 PRO A CA 1
ATOM 1497 C C . PRO A 1 193 ? -21.966 22.046 23.233 1.00 84.69 193 PRO A C 1
ATOM 1499 O O . PRO A 1 193 ? -21.142 22.874 22.811 1.00 84.69 193 PRO A O 1
ATOM 1502 N N . PRO A 1 194 ? -23.295 22.227 23.130 1.00 84.94 194 PRO A N 1
ATOM 1503 C CA . PRO A 1 194 ? -23.890 23.425 22.547 1.00 84.94 194 PRO A CA 1
ATOM 1504 C C . PRO A 1 194 ? -23.349 24.708 23.201 1.00 84.94 194 PRO A C 1
ATOM 1506 O O . PRO A 1 194 ? -23.104 24.754 24.405 1.00 84.94 194 PRO A O 1
ATOM 1509 N N . GLY A 1 195 ? -23.141 25.761 22.406 1.00 83.94 195 GLY A N 1
ATOM 1510 C CA . GLY A 1 195 ? -22.782 27.098 22.903 1.00 83.94 195 GLY A CA 1
ATOM 1511 C C . GLY A 1 195 ? -21.295 27.355 23.196 1.00 83.94 195 GLY A C 1
ATOM 1512 O O . GLY A 1 195 ? -20.923 28.501 23.451 1.00 83.94 195 GLY A O 1
ATOM 1513 N N . LYS A 1 196 ? -20.402 26.356 23.115 1.00 82.31 196 LYS A N 1
ATOM 1514 C CA . LYS A 1 196 ? -18.953 26.588 23.299 1.00 82.31 196 LYS A CA 1
ATOM 1515 C C . LYS A 1 196 ? -18.256 27.023 22.004 1.00 82.31 196 LYS A C 1
ATOM 1517 O O . LYS A 1 196 ? -18.239 26.293 21.016 1.00 82.31 196 LYS A O 1
ATOM 1522 N N . ARG A 1 197 ? -17.602 28.193 22.038 1.00 82.62 197 ARG A N 1
ATOM 1523 C CA . ARG A 1 197 ? -16.831 28.758 20.909 1.00 82.62 197 ARG A CA 1
ATOM 1524 C C . ARG A 1 197 ? -15.548 27.955 20.591 1.00 82.62 197 ARG A C 1
ATOM 1526 O O . ARG A 1 197 ? -15.026 27.205 21.420 1.00 82.62 197 ARG A O 1
ATOM 1533 N N . GLY A 1 198 ? -15.031 28.113 19.366 1.00 84.75 198 GLY A N 1
ATOM 1534 C CA . GLY A 1 198 ? -13.746 27.567 18.882 1.00 84.75 198 GLY A CA 1
ATOM 1535 C C . GLY A 1 198 ? -13.843 26.298 18.015 1.00 84.75 198 GLY A C 1
ATOM 1536 O O . GLY A 1 198 ? -14.908 25.696 17.885 1.00 84.75 198 GLY A O 1
ATOM 1537 N N . ARG A 1 199 ? -12.712 25.823 17.469 1.00 84.69 199 ARG A N 1
ATOM 1538 C CA . ARG A 1 199 ? -12.635 24.642 16.573 1.00 84.69 199 ARG A CA 1
ATOM 1539 C C . ARG A 1 199 ? -12.964 23.321 17.290 1.00 84.69 199 ARG A C 1
ATOM 1541 O O . ARG A 1 199 ? -12.512 23.110 18.418 1.00 84.69 199 ARG A O 1
ATOM 1548 N N . GLN A 1 200 ? -13.760 22.448 16.661 1.00 85.19 200 GLN A N 1
ATOM 1549 C CA . GLN A 1 200 ? -14.064 21.090 17.146 1.00 85.19 200 GLN A CA 1
ATOM 1550 C C . GLN A 1 200 ? -12.766 20.291 17.338 1.00 85.19 200 GLN A C 1
ATOM 1552 O O . GLN A 1 200 ? -11.886 20.312 16.474 1.00 85.19 200 GLN A O 1
ATOM 1557 N N . ARG A 1 201 ? -12.632 19.596 18.476 1.00 88.12 201 ARG A N 1
ATOM 1558 C CA . ARG A 1 201 ? -11.504 18.677 18.685 1.00 88.12 201 ARG A CA 1
ATOM 1559 C C . ARG A 1 201 ? -11.675 17.489 17.738 1.00 88.12 201 ARG A C 1
ATOM 1561 O O . ARG A 1 201 ? -12.793 17.034 17.544 1.00 88.12 201 ARG A O 1
ATOM 1568 N N . GLN A 1 202 ? -10.587 17.015 17.139 1.00 89.94 202 GLN A N 1
ATOM 1569 C CA . GLN A 1 202 ? -10.609 15.836 16.259 1.00 89.94 202 GLN A CA 1
ATOM 1570 C C . GLN A 1 202 ? -10.198 14.564 17.013 1.00 89.94 202 GLN A C 1
ATOM 1572 O O . GLN A 1 202 ? -10.790 13.509 16.821 1.00 89.94 202 GLN A O 1
ATOM 1577 N N . TYR A 1 203 ? -9.224 14.690 17.918 1.00 94.50 203 TYR A N 1
ATOM 1578 C CA . TYR A 1 203 ? -8.641 13.582 18.674 1.00 94.50 203 TYR A CA 1
ATOM 1579 C C . TYR A 1 203 ? -9.314 13.446 20.045 1.00 94.50 203 TYR A C 1
ATOM 1581 O O . TYR A 1 203 ? -9.296 14.392 20.837 1.00 94.50 203 TYR A O 1
ATOM 1589 N N . GLY A 1 204 ? -9.917 12.286 20.294 1.00 94.38 204 GLY A N 1
ATOM 1590 C CA . GLY A 1 204 ? -10.514 11.886 21.564 1.00 94.38 204 GLY A CA 1
ATOM 1591 C C . GLY A 1 204 ? -9.543 11.074 22.420 1.00 94.38 204 GLY A C 1
ATOM 1592 O O . GLY A 1 204 ? -8.389 11.465 22.606 1.00 94.38 204 GLY A O 1
ATOM 1593 N N . MET A 1 205 ? -10.021 9.945 22.946 1.00 94.12 205 MET A N 1
ATOM 1594 C CA . MET A 1 205 ? -9.233 9.046 23.792 1.00 94.12 205 MET A CA 1
ATOM 1595 C C . MET A 1 205 ? -8.027 8.481 23.033 1.00 94.12 205 MET A C 1
ATOM 1597 O O . MET A 1 205 ? -8.159 8.049 21.888 1.00 94.12 205 MET A O 1
ATOM 1601 N N . LYS A 1 206 ? -6.854 8.507 23.674 1.00 96.12 206 LYS A N 1
ATOM 1602 C CA . LYS A 1 206 ? -5.610 7.918 23.164 1.00 96.12 206 LYS A CA 1
ATOM 1603 C C . LYS A 1 206 ? -5.684 6.393 23.285 1.00 96.12 206 LYS A C 1
ATOM 1605 O O . LYS A 1 206 ? -6.068 5.903 24.337 1.00 96.12 206 LYS A O 1
ATOM 1610 N N . LEU A 1 207 ? -5.246 5.682 22.252 1.00 94.94 207 LEU A N 1
ATOM 1611 C CA . LEU A 1 207 ? -5.072 4.231 22.239 1.00 94.94 207 LEU A CA 1
ATOM 1612 C C . LEU A 1 207 ? -3.666 3.905 21.728 1.00 94.94 207 LEU A C 1
ATOM 1614 O O . LEU A 1 207 ? -3.316 4.275 20.603 1.00 94.94 207 LEU A O 1
ATOM 1618 N N . VAL A 1 208 ? -2.852 3.228 22.536 1.00 95.81 208 VAL A N 1
ATOM 1619 C CA . VAL A 1 208 ? -1.636 2.578 22.032 1.00 95.81 208 VAL A CA 1
ATOM 1620 C C . VAL A 1 208 ? -2.089 1.317 21.310 1.00 95.81 208 VAL A C 1
ATOM 1622 O O . VAL A 1 208 ? -2.770 0.484 21.896 1.00 95.81 208 VAL A O 1
ATOM 1625 N N . LEU A 1 209 ? -1.763 1.180 20.023 1.00 94.81 209 LEU A N 1
ATOM 1626 C CA . LEU A 1 209 ? -2.372 0.129 19.203 1.00 94.81 209 LEU A CA 1
ATOM 1627 C C . LEU A 1 209 ? -2.062 -1.275 19.729 1.00 94.81 209 LEU A C 1
ATOM 1629 O O . LEU A 1 209 ? -2.887 -2.167 19.591 1.00 94.81 209 LEU A O 1
ATOM 1633 N N . TRP A 1 210 ? -0.888 -1.472 20.329 1.00 94.38 210 TRP A N 1
ATOM 1634 C CA . TRP A 1 210 ? -0.496 -2.771 20.869 1.00 94.38 210 TRP A CA 1
ATOM 1635 C C . TRP A 1 210 ? -1.305 -3.190 22.105 1.00 94.38 210 TRP A C 1
ATOM 1637 O O . TRP A 1 210 ? -1.611 -4.366 22.236 1.00 94.38 210 TRP A O 1
ATOM 1647 N N . GLU A 1 211 ? -1.702 -2.242 22.957 1.00 93.31 211 GLU A N 1
ATOM 1648 C CA . GLU A 1 211 ? -2.489 -2.502 24.181 1.00 93.31 211 GLU A CA 1
ATOM 1649 C C . GLU A 1 211 ? -3.912 -2.984 23.862 1.00 93.31 211 GLU A C 1
ATOM 1651 O O . GLU A 1 211 ? -4.581 -3.582 24.693 1.00 93.31 211 GLU A O 1
ATOM 1656 N N . ALA A 1 212 ? -4.397 -2.772 22.634 1.00 92.31 212 ALA A N 1
ATOM 1657 C CA . ALA A 1 212 ? -5.720 -3.249 22.246 1.00 92.31 212 ALA A CA 1
ATOM 1658 C C . ALA A 1 212 ? -5.834 -4.785 22.246 1.00 92.31 212 ALA A C 1
ATOM 1660 O O . ALA A 1 212 ? -6.944 -5.291 22.355 1.00 92.31 212 ALA A O 1
ATOM 1661 N N . PHE A 1 213 ? -4.715 -5.515 22.142 1.00 93.00 213 PHE A N 1
ATOM 1662 C CA . PHE A 1 213 ? -4.710 -6.976 22.269 1.00 93.00 213 PHE A CA 1
ATOM 1663 C C . PHE A 1 213 ? -4.986 -7.460 23.700 1.00 93.00 213 PHE A C 1
ATOM 1665 O O . PHE A 1 213 ? -5.346 -8.618 23.864 1.00 93.00 213 PHE A O 1
ATOM 1672 N N . ASP A 1 214 ? -4.873 -6.593 24.712 1.00 91.50 214 ASP A N 1
ATOM 1673 C CA . ASP A 1 214 ? -5.175 -6.933 26.110 1.00 91.50 214 ASP A CA 1
ATOM 1674 C C . ASP A 1 214 ? -6.689 -6.865 26.415 1.00 91.50 214 ASP A C 1
ATOM 1676 O O . ASP A 1 214 ? -7.126 -7.170 27.524 1.00 91.50 214 ASP A O 1
ATOM 1680 N N . HIS A 1 215 ? -7.504 -6.449 25.438 1.00 89.88 215 HIS A N 1
ATOM 1681 C CA . HIS A 1 215 ? -8.947 -6.267 25.572 1.00 89.88 215 HIS A CA 1
ATOM 1682 C C . HIS A 1 215 ? -9.721 -7.203 24.635 1.00 89.88 215 HIS A C 1
ATOM 1684 O O . HIS A 1 215 ? -10.252 -6.780 23.603 1.00 89.88 215 HIS A O 1
ATOM 1690 N N . ASP A 1 216 ? -9.803 -8.476 25.020 1.00 86.81 216 ASP A N 1
ATOM 1691 C CA . ASP A 1 216 ? -10.459 -9.534 24.240 1.00 86.81 216 ASP A CA 1
ATOM 1692 C C . ASP A 1 216 ? -11.936 -9.238 23.918 1.00 86.81 216 ASP A C 1
ATOM 1694 O O . ASP A 1 216 ? -12.411 -9.605 22.844 1.00 86.81 216 ASP A O 1
ATOM 1698 N N . ASP A 1 217 ? -12.639 -8.506 24.788 1.00 91.38 217 ASP A N 1
ATOM 1699 C CA . ASP A 1 217 ? -14.072 -8.196 24.653 1.00 91.38 217 ASP A CA 1
ATOM 1700 C C . ASP A 1 217 ? -14.430 -7.398 23.384 1.00 91.38 217 ASP A C 1
ATOM 1702 O O . ASP A 1 217 ? -15.591 -7.354 22.975 1.00 91.38 217 ASP A O 1
ATOM 1706 N N . PHE A 1 218 ? -13.454 -6.738 22.750 1.00 90.38 218 PHE A N 1
ATOM 1707 C CA . PHE A 1 218 ? -13.681 -5.975 21.518 1.00 90.38 218 PHE A CA 1
ATOM 1708 C C . PHE A 1 218 ? -13.475 -6.791 20.238 1.00 90.38 218 PHE A C 1
ATOM 1710 O O . PHE A 1 218 ? -13.727 -6.282 19.138 1.00 90.38 218 PHE A O 1
ATOM 1717 N N . PHE A 1 219 ? -13.011 -8.034 20.354 1.00 95.06 219 PHE A N 1
ATOM 1718 C CA . PHE A 1 219 ? -12.798 -8.912 19.216 1.00 95.06 219 PHE A CA 1
ATOM 1719 C C . PHE A 1 219 ? -14.051 -9.728 18.913 1.00 95.06 219 PHE A C 1
ATOM 1721 O O . PHE A 1 219 ? -14.774 -10.170 19.799 1.00 95.06 219 PHE A O 1
ATOM 1728 N N . ARG A 1 220 ? -14.291 -9.954 17.622 1.00 95.06 220 ARG A N 1
ATOM 1729 C CA . ARG A 1 220 ? -15.308 -10.887 17.132 1.00 95.06 220 ARG A CA 1
ATOM 1730 C C . ARG A 1 220 ? -14.641 -12.102 16.508 1.00 95.06 220 ARG A C 1
ATOM 1732 O O . ARG A 1 220 ? -13.686 -11.942 15.744 1.00 95.06 220 ARG A O 1
ATOM 1739 N N . ASP A 1 221 ? -15.172 -13.284 16.783 1.00 94.69 221 ASP A N 1
ATOM 1740 C CA . ASP A 1 221 ? -14.769 -14.507 16.096 1.00 94.69 221 ASP A CA 1
ATOM 1741 C C . ASP A 1 221 ? -15.250 -14.478 14.643 1.00 94.69 221 ASP A C 1
ATOM 1743 O O . ASP A 1 221 ? -16.409 -14.169 14.347 1.00 94.69 221 ASP A O 1
ATOM 1747 N N . VAL A 1 222 ? -14.336 -14.764 13.722 1.00 94.00 222 VAL A N 1
ATOM 1748 C CA . VAL A 1 222 ? -14.599 -14.845 12.289 1.00 94.00 222 VAL A CA 1
ATOM 1749 C C . VAL A 1 222 ? -13.867 -16.056 11.734 1.00 94.00 222 VAL A C 1
ATOM 1751 O O . VAL A 1 222 ? -12.657 -16.194 11.890 1.00 94.00 222 VAL A O 1
ATOM 1754 N N . THR A 1 223 ? -14.592 -16.910 11.022 1.00 92.31 223 THR A N 1
ATOM 1755 C CA . THR A 1 223 ? -13.987 -18.014 10.278 1.00 92.31 223 THR A CA 1
ATOM 1756 C C . THR A 1 223 ? -13.439 -17.490 8.954 1.00 92.31 223 THR A C 1
ATOM 1758 O O . THR A 1 223 ? -14.177 -16.909 8.156 1.00 92.31 223 THR A O 1
ATOM 1761 N N . LEU A 1 224 ? -12.138 -17.667 8.727 1.00 89.25 224 LEU A N 1
ATOM 1762 C CA . LEU A 1 224 ? -11.444 -17.239 7.514 1.00 89.25 224 LEU A CA 1
ATOM 1763 C C . LEU A 1 224 ? -10.757 -18.429 6.848 1.00 89.25 224 LEU A C 1
ATOM 1765 O O . LEU A 1 224 ? -10.193 -19.282 7.520 1.00 89.25 224 LEU A O 1
ATOM 1769 N N . CYS A 1 225 ? -10.737 -18.449 5.516 1.00 84.94 225 CYS A N 1
ATOM 1770 C CA . CYS A 1 225 ? -9.890 -19.378 4.774 1.00 84.94 225 CYS A CA 1
ATOM 1771 C C . CYS A 1 225 ? -8.505 -18.749 4.571 1.00 84.94 225 CYS A C 1
ATOM 1773 O O . CYS A 1 225 ? -8.353 -17.806 3.790 1.00 84.94 225 CYS A O 1
ATOM 1775 N N . ILE A 1 226 ? -7.502 -19.251 5.288 1.00 82.12 226 ILE A N 1
ATOM 1776 C CA . ILE A 1 226 ? -6.117 -18.779 5.251 1.00 82.12 226 ILE A CA 1
ATOM 1777 C C . ILE A 1 226 ? -5.249 -19.911 4.699 1.00 82.12 226 ILE A C 1
ATOM 1779 O O . ILE A 1 226 ? -5.228 -21.012 5.237 1.00 82.12 226 ILE A O 1
ATOM 1783 N N . TYR A 1 227 ? -4.552 -19.661 3.588 1.00 78.38 227 TYR A N 1
ATOM 1784 C CA . TYR A 1 227 ? -3.726 -20.668 2.900 1.00 78.38 227 TYR A CA 1
ATOM 1785 C C . TYR A 1 227 ? -4.461 -21.993 2.614 1.00 78.38 227 TYR A C 1
ATOM 1787 O O . TYR A 1 227 ? -3.890 -23.077 2.721 1.00 78.38 227 TYR A O 1
ATOM 1795 N N . GLY A 1 228 ? -5.747 -21.907 2.254 1.00 80.56 228 GLY A N 1
ATOM 1796 C CA . GLY A 1 228 ? -6.576 -23.073 1.937 1.00 80.56 228 GLY A CA 1
ATOM 1797 C C . GLY A 1 228 ? -7.087 -23.850 3.154 1.00 80.56 228 GLY A C 1
ATOM 1798 O O . GLY A 1 228 ? -7.680 -24.910 2.970 1.00 80.56 228 GLY A O 1
ATOM 1799 N N . LYS A 1 229 ? -6.875 -23.345 4.373 1.00 85.50 229 LYS A N 1
ATOM 1800 C CA . LYS A 1 229 ? -7.394 -23.925 5.614 1.00 85.50 229 LYS A CA 1
ATOM 1801 C C . LYS A 1 229 ? -8.399 -22.988 6.257 1.00 85.50 229 LYS A C 1
ATOM 1803 O O . LYS A 1 229 ? -8.191 -21.778 6.274 1.00 85.50 229 LYS A O 1
ATOM 1808 N N . GLU A 1 230 ? -9.480 -23.549 6.781 1.00 90.06 230 GLU A N 1
ATOM 1809 C CA . GLU A 1 230 ? -10.394 -22.798 7.635 1.00 90.06 230 GLU A CA 1
ATOM 1810 C C . GLU A 1 230 ? -9.746 -22.589 9.000 1.00 90.06 230 GLU A C 1
ATOM 1812 O O . GLU A 1 230 ? -9.390 -23.544 9.685 1.00 90.06 230 GLU A O 1
ATOM 1817 N N . GLU A 1 231 ? -9.591 -21.327 9.375 1.00 91.00 231 GLU A N 1
ATOM 1818 C CA . GLU A 1 231 ? -9.002 -20.889 10.631 1.00 91.00 231 GLU A CA 1
ATOM 1819 C C . GLU A 1 231 ? -10.009 -19.990 11.355 1.00 91.00 231 GLU A C 1
ATOM 1821 O O . GLU A 1 231 ? -10.649 -19.123 10.746 1.00 91.00 231 GLU A O 1
ATOM 1826 N N . GLN A 1 232 ? -10.150 -20.182 12.666 1.00 93.19 232 GLN A N 1
ATOM 1827 C CA . GLN A 1 232 ? -10.919 -19.268 13.510 1.00 93.19 232 GLN A CA 1
ATOM 1828 C C . GLN A 1 232 ? -10.025 -18.097 13.902 1.00 93.19 232 GLN A C 1
ATOM 1830 O O . GLN A 1 232 ? -9.013 -18.277 14.573 1.00 93.19 232 GLN A O 1
ATOM 1835 N N . VAL A 1 233 ? -10.388 -16.891 13.478 1.00 93.88 233 VAL A N 1
ATOM 1836 C CA . VAL A 1 233 ? -9.612 -15.677 13.734 1.00 93.88 233 VAL A CA 1
ATOM 1837 C C . VAL A 1 233 ? -10.460 -14.682 14.501 1.00 93.88 233 VAL A C 1
ATOM 1839 O O . VAL A 1 233 ? -11.572 -14.342 14.100 1.00 93.88 233 VAL A O 1
ATOM 1842 N N . ARG A 1 234 ? -9.898 -14.139 15.576 1.00 94.50 234 ARG A N 1
ATOM 1843 C CA . ARG A 1 234 ? -10.503 -13.037 16.322 1.00 94.50 234 ARG A CA 1
ATOM 1844 C C . ARG A 1 234 ? -10.101 -11.716 15.688 1.00 94.50 234 ARG A C 1
ATOM 1846 O O . ARG A 1 234 ? -8.913 -11.415 15.579 1.00 94.50 234 ARG A O 1
ATOM 1853 N N . LEU A 1 235 ? -11.080 -10.919 15.264 1.00 95.56 235 LEU A N 1
ATOM 1854 C CA . LEU A 1 235 ? -10.867 -9.657 14.552 1.00 95.56 235 LEU A CA 1
ATOM 1855 C C . LEU A 1 235 ? -11.478 -8.457 15.278 1.00 95.56 235 LEU A C 1
ATOM 1857 O O . LEU A 1 235 ? -12.604 -8.521 15.759 1.00 95.56 235 LEU A O 1
ATOM 1861 N N . MET A 1 236 ? -10.791 -7.318 15.232 1.00 95.38 236 MET A N 1
ATOM 1862 C CA . MET A 1 236 ? -11.321 -6.009 15.630 1.00 95.38 236 MET A CA 1
ATOM 1863 C C . MET A 1 236 ? -10.916 -4.968 14.573 1.00 95.38 236 MET A C 1
ATOM 1865 O O . MET A 1 236 ? -9.761 -4.944 14.154 1.00 95.38 236 MET A O 1
ATOM 1869 N N . SER A 1 237 ? -11.840 -4.113 14.109 1.00 95.62 237 SER A N 1
ATOM 1870 C CA . SER A 1 237 ? -11.564 -3.202 12.977 1.00 95.62 237 SER A CA 1
ATOM 1871 C C . SER A 1 237 ? -12.102 -1.757 13.099 1.00 95.62 237 SER A C 1
ATOM 1873 O O . SER A 1 237 ? -12.892 -1.332 12.247 1.00 95.62 237 SER A O 1
ATOM 1875 N N . PRO A 1 238 ? -11.740 -0.977 14.136 1.00 95.31 238 PRO A N 1
ATOM 1876 C CA . PRO A 1 238 ? -12.212 0.391 14.312 1.00 95.31 238 PRO A CA 1
ATOM 1877 C C . PRO A 1 238 ? -11.550 1.385 13.348 1.00 95.31 238 PRO A C 1
ATOM 1879 O O . PRO A 1 238 ? -10.403 1.240 12.917 1.00 95.31 238 PRO A O 1
ATOM 1882 N N . ILE A 1 239 ? -12.270 2.475 13.081 1.00 96.19 239 ILE A N 1
ATOM 1883 C CA . ILE A 1 239 ? -11.731 3.660 12.411 1.00 96.19 239 ILE A CA 1
ATOM 1884 C C . ILE A 1 239 ? -11.200 4.616 13.482 1.00 96.19 239 ILE A C 1
ATOM 1886 O O . ILE A 1 239 ? -11.964 5.122 14.304 1.00 96.19 239 ILE A O 1
ATOM 1890 N N . LEU A 1 240 ? -9.895 4.891 13.459 1.00 96.44 240 LEU A N 1
ATOM 1891 C CA . LEU A 1 240 ? -9.220 5.747 14.438 1.00 96.44 240 LEU A CA 1
ATOM 1892 C C . LEU A 1 240 ? -8.433 6.862 13.750 1.00 96.44 240 LEU A C 1
ATOM 1894 O O . LEU A 1 240 ? -7.919 6.712 12.643 1.00 96.44 240 LEU A O 1
ATOM 1898 N N . TRP A 1 241 ? -8.289 7.991 14.434 1.00 96.75 241 TRP A N 1
ATOM 1899 C CA . TRP A 1 241 ? -7.459 9.108 14.003 1.00 96.75 241 TRP A CA 1
ATOM 1900 C C . TRP A 1 241 ? -5.987 8.833 14.272 1.00 96.75 241 TRP A C 1
ATOM 1902 O O . TRP A 1 241 ? -5.580 8.612 15.413 1.00 96.75 241 TRP A O 1
ATOM 1912 N N . TRP A 1 242 ? -5.163 8.936 13.232 1.00 96.31 242 TRP A N 1
ATOM 1913 C CA . TRP A 1 242 ? -3.721 8.776 13.361 1.00 96.31 242 TRP A CA 1
ATOM 1914 C C . TRP A 1 242 ? -3.015 10.121 13.188 1.00 96.31 242 TRP A C 1
ATOM 1916 O O . TRP A 1 242 ? -2.990 10.692 12.097 1.00 96.31 242 TRP A O 1
ATOM 1926 N N . LYS A 1 243 ? -2.444 10.648 14.281 1.00 94.00 243 LYS A N 1
ATOM 1927 C CA . LYS A 1 243 ? -1.839 11.994 14.329 1.00 94.00 243 LYS A CA 1
ATOM 1928 C C . LYS A 1 243 ? -0.816 12.280 13.217 1.00 94.00 243 LYS A C 1
ATOM 1930 O O . LYS A 1 243 ? -0.917 13.359 12.644 1.00 94.00 243 LYS A O 1
ATOM 1935 N N . PRO A 1 244 ? 0.124 11.373 12.869 1.00 94.00 244 PRO A N 1
ATOM 1936 C CA . PRO A 1 244 ? 1.095 11.630 11.800 1.00 94.00 244 PRO A CA 1
ATOM 1937 C C . PRO A 1 244 ? 0.459 11.949 10.439 1.00 94.00 244 PRO A C 1
ATOM 1939 O O . PRO A 1 244 ? 0.980 12.768 9.675 1.00 94.00 244 PRO A O 1
ATOM 1942 N N . LEU A 1 245 ? -0.676 11.312 10.134 1.00 94.50 245 LEU A N 1
ATOM 1943 C CA . LEU A 1 245 ? -1.448 11.572 8.921 1.00 94.50 245 LEU A CA 1
ATOM 1944 C C . LEU A 1 245 ? -2.437 12.732 9.099 1.00 94.50 245 LEU A C 1
ATOM 1946 O O . LEU A 1 245 ? -2.749 13.420 8.132 1.00 94.50 245 LEU A O 1
ATOM 1950 N N . GLY A 1 246 ? -2.921 12.951 10.322 1.00 94.06 246 GLY A N 1
ATOM 1951 C CA . GLY A 1 246 ? -3.922 13.967 10.639 1.00 94.06 246 GLY A CA 1
ATOM 1952 C C . GLY A 1 246 ? -5.312 13.643 10.087 1.00 94.06 246 GLY A C 1
ATOM 1953 O O . GLY A 1 246 ? -6.122 14.546 9.907 1.00 94.06 246 GLY A O 1
ATOM 1954 N N . GLN A 1 247 ? -5.574 12.372 9.777 1.00 93.00 247 GLN A N 1
ATOM 1955 C CA . GLN A 1 247 ? -6.822 11.866 9.201 1.00 93.00 247 GLN A CA 1
ATOM 1956 C C . GLN A 1 247 ? -7.143 10.483 9.794 1.00 93.00 247 GLN A C 1
ATOM 1958 O O . GLN A 1 247 ? -6.242 9.830 10.339 1.00 93.00 247 GLN A O 1
ATOM 1963 N N . PRO A 1 248 ? -8.399 10.011 9.688 1.00 94.69 248 PRO A N 1
ATOM 1964 C CA . PRO A 1 248 ? -8.752 8.663 10.102 1.00 94.69 248 PRO A CA 1
ATOM 1965 C C . PRO A 1 248 ? -8.159 7.587 9.179 1.00 94.69 248 PRO A C 1
ATOM 1967 O O . PRO A 1 248 ? -8.003 7.779 7.964 1.00 94.69 248 PRO A O 1
ATOM 1970 N N . LEU A 1 249 ? -7.853 6.444 9.787 1.00 96.00 249 LEU A N 1
ATOM 1971 C CA . LEU A 1 249 ? -7.481 5.183 9.155 1.00 96.00 249 LEU A CA 1
ATOM 1972 C C . LEU A 1 249 ? -8.322 4.060 9.763 1.00 96.00 249 LEU A C 1
ATOM 1974 O O . LEU A 1 249 ? -8.684 4.118 10.939 1.00 96.00 249 LEU A O 1
ATOM 1978 N N . GLN A 1 250 ? -8.609 3.038 8.963 1.00 96.31 250 GLN A N 1
ATOM 1979 C CA . GLN A 1 250 ? -9.130 1.782 9.481 1.00 96.31 250 GLN A CA 1
ATOM 1980 C C . GLN A 1 250 ? -7.949 0.966 9.998 1.00 96.31 250 GLN A C 1
ATOM 1982 O O . GLN A 1 250 ? -7.044 0.630 9.236 1.00 96.31 250 GLN A O 1
ATOM 1987 N N . PHE A 1 251 ? -7.949 0.682 11.293 1.00 96.50 251 PHE A N 1
ATOM 1988 C CA . PHE A 1 251 ? -6.983 -0.223 11.898 1.00 96.50 251 PHE A CA 1
ATOM 1989 C C . PHE A 1 251 ? -7.645 -1.581 12.071 1.00 96.50 251 PHE A C 1
ATOM 1991 O O . PHE A 1 251 ? -8.819 -1.647 12.424 1.00 96.50 251 PHE A O 1
ATOM 1998 N N . VAL A 1 252 ? -6.900 -2.649 11.799 1.00 96.06 252 VAL A N 1
ATOM 1999 C CA . VAL A 1 252 ? -7.381 -4.026 11.907 1.00 96.06 252 VAL A CA 1
ATOM 2000 C C . VAL A 1 252 ? -6.427 -4.792 12.808 1.00 96.06 252 VAL A C 1
ATOM 2002 O O . VAL A 1 252 ? -5.223 -4.823 12.558 1.00 96.06 252 VAL A O 1
ATOM 2005 N N . TRP A 1 253 ? -6.981 -5.399 13.848 1.00 95.88 253 TRP A N 1
ATOM 2006 C CA . TRP A 1 253 ? -6.312 -6.354 14.712 1.00 95.88 253 TRP A CA 1
ATOM 2007 C C . TRP A 1 253 ? -6.826 -7.736 14.371 1.00 95.88 253 TRP A C 1
ATOM 2009 O O . TRP A 1 253 ? -8.022 -7.917 14.139 1.00 95.88 253 TRP A O 1
ATOM 2019 N N . ALA A 1 254 ? -5.907 -8.690 14.350 1.00 93.69 254 ALA A N 1
ATOM 2020 C CA . ALA A 1 254 ? -6.203 -10.088 14.133 1.00 93.69 254 ALA A CA 1
ATOM 2021 C C . ALA A 1 254 ? -5.403 -10.920 15.127 1.00 93.69 254 ALA A C 1
ATOM 2023 O O . ALA A 1 254 ? -4.195 -10.717 15.263 1.00 93.69 254 ALA A O 1
ATOM 2024 N N . VAL A 1 255 ? -6.085 -11.836 15.802 1.00 92.06 255 VAL A N 1
ATOM 2025 C CA . VAL A 1 255 ? -5.481 -12.882 16.622 1.00 92.06 255 VAL A CA 1
ATOM 2026 C C . VAL A 1 255 ? -5.827 -14.204 15.954 1.00 92.06 255 VAL A C 1
ATOM 2028 O O . VAL A 1 255 ? -6.999 -14.573 15.867 1.00 92.06 255 VAL A O 1
ATOM 2031 N N . THR A 1 256 ? -4.809 -14.863 15.413 1.00 86.00 256 THR A N 1
ATOM 2032 C CA . THR A 1 256 ? -4.906 -16.239 14.924 1.00 86.00 256 THR A CA 1
ATOM 2033 C C . THR A 1 256 ? -4.678 -17.199 16.094 1.00 86.00 256 THR A C 1
ATOM 2035 O O . THR A 1 256 ? -4.083 -16.771 17.091 1.00 86.00 256 THR A O 1
ATOM 2038 N N . PRO A 1 257 ? -5.139 -18.456 15.998 1.00 72.31 257 PRO A N 1
ATOM 2039 C CA . PRO A 1 257 ? -4.818 -19.479 16.986 1.00 72.31 257 PRO A CA 1
ATOM 2040 C C . PRO A 1 257 ? -3.308 -19.743 17.079 1.00 72.31 257 PRO A C 1
ATOM 2042 O O . PRO A 1 257 ? -2.575 -19.403 16.115 1.00 72.31 257 PRO A O 1
#

Sequence (257 aa):
MNGATIGCSIFFRAGSYHPERLRASWHRWVLPHAPLVEVAGRLVVLGDPTHVVKDGGRMPGVVSLRETSETQSKPDYFRGQCWGAVGLLVGSLSACFCLPLSLQLHQGFRHLGEEDTHDPALKLGTRVVQMALSFALGNDRPVWLVLDAFFATASVFRLARSVWSVALQQPLVQVITRAKKNYVAYFPAPPKPPGKRGRQRQYGMKLVLWEAFDHDDFFRDVTLCIYGKEEQVRLMSPILWWKPLGQPLQFVWAVTP

Secondary structure (DSSP, 8-state):
--HHHHHHHHHHHSTT--HHHHHHHHHHHHHHHS-B-EETTEEEEEEEEEEEE---TT-TTEEEEE---TT----SEEEEEEEEEEEEEEE-SSSEEEEEEEEEE-S--GGGT----S-HHHHHHHHHHHHHHHHHHHHT--EEEEE-GGG-SHHHHHHHTTSEETTTTEESEEEEEPPPTT-EEEEEPPPPPTT--SPPP-EEEEEEGGGGGG-GGG-EEEEEEETTEEEEEEEE--EEEETTTTEEEE--EEE--

Foldseek 3Di:
DDPVVVVVVCQCPDPPDDPVVVLLVVLVVCVVPFQFDDDPQAWEKEKDKDWDADPDPPDAQWDWDADPDPDDPDPRIGTTFIKMWMFTWTDDQLDTDTHTRDIDTQGRCVVVVPDCPPDSLLSSLLVNLVVVVCSCVSVVGQHEYEYEQSNVALSNVVNQQPAADPVVRGRSYDYDYDHDQQFKWFAAADADDPPDDDDTDGGHDIDRPNCVVVPQVQWDWDFDQHSNDTWTKTKHWDWTHGVRNRDTDIDMDIDTD